Protein AF-A0A0D3DNP5-F1 (afdb_monomer_lite)

InterPro domains:
  IPR004963 Pectinacetylesterase/NOTUM [PF03283] (26-163)
  IPR004963 Pectinacetylesterase/NOTUM [PTHR21562] (21-165)

Secondary structure (DSSP, 8-state):
------EEEE-SSSSS--TTS-HHHHHHHHHHHHHHHHHHHHTS-TTSEEEEEEES-----PPPTTS--HHHHHHHHHHHHTTGGGTS-HHHHTTS-HHHHHSGGGTGGG--S-EEEE--SS-HHHIIIIIS-TTT-TT-TTHHHHHH----HHHHHHHHHHHHHHH-STT-PPPPS--HHHHHHHHHTTTT--

Sequence (194 aa):
ITSAGIDVWLCKTLFLCPLKALPNECSSGGLSAILRCDDFSSLFPPTTKVKCMSDAGFFLDAVYISGARSLRRMYFGVVNTQGLQNTLPRTCTSHLDATSCFFPQNIINQVKSPLFILNSAFDSWQIESSIAPPSADPSGSWHNCSSSFKCNASQMQFLEAERKDTWFPGNSQPGEDKGIAVAVGDWYFERAKK

pLDDT: mean 78.01, std 18.27, range [25.05, 95.5]

Structure (mmCIF, N/CA/C/O backbone):
data_AF-A0A0D3DNP5-F1
#
_entry.id   AF-A0A0D3DNP5-F1
#
loop_
_atom_site.group_PDB
_atom_site.id
_atom_site.type_symbol
_atom_site.label_atom_id
_atom_site.label_alt_id
_atom_site.label_comp_id
_atom_site.label_asym_id
_atom_site.label_entity_id
_atom_site.label_seq_id
_atom_site.pdbx_PDB_ins_code
_atom_site.Cartn_x
_atom_site.Cartn_y
_atom_site.Cartn_z
_atom_site.occupancy
_atom_site.B_iso_or_equiv
_atom_site.auth_seq_id
_atom_site.auth_comp_id
_atom_site.auth_asym_id
_atom_site.auth_atom_id
_atom_site.pdbx_PDB_model_num
ATOM 1 N N . ILE A 1 1 ? -9.825 0.095 41.042 1.00 35.19 1 ILE A N 1
ATOM 2 C CA . ILE A 1 1 ? -9.471 -0.170 39.628 1.00 35.19 1 ILE A CA 1
ATOM 3 C C . ILE A 1 1 ? -10.215 0.872 38.810 1.00 35.19 1 ILE A C 1
ATOM 5 O O . ILE A 1 1 ? -11.413 0.748 38.600 1.00 35.19 1 ILE A O 1
ATOM 9 N N . THR A 1 2 ? -9.556 1.997 38.556 1.00 25.05 2 THR A N 1
ATOM 10 C CA . THR A 1 2 ? -10.116 3.164 37.870 1.00 25.05 2 THR A CA 1
ATOM 11 C C . THR A 1 2 ? -10.129 2.942 36.359 1.00 25.05 2 THR A C 1
ATOM 13 O O . THR A 1 2 ? -9.272 2.253 35.817 1.00 25.05 2 THR A O 1
ATOM 16 N N . SER A 1 3 ? -11.130 3.538 35.716 1.00 27.58 3 SER A N 1
ATOM 17 C CA . SER A 1 3 ? -11.392 3.644 34.277 1.00 27.58 3 SER A CA 1
ATOM 18 C C . SER A 1 3 ? -10.185 4.139 33.450 1.00 27.58 3 SER A C 1
ATOM 20 O O . SER A 1 3 ? -10.156 5.282 32.997 1.00 27.58 3 SER A O 1
ATOM 22 N N . ALA A 1 4 ? -9.192 3.286 33.225 1.00 34.06 4 ALA A N 1
ATOM 23 C CA . ALA A 1 4 ? -8.228 3.446 32.145 1.00 34.06 4 ALA A CA 1
ATOM 24 C C . ALA A 1 4 ? -8.666 2.500 31.023 1.00 34.06 4 ALA A C 1
ATOM 26 O O . ALA A 1 4 ? -8.645 1.282 31.200 1.00 34.06 4 ALA A O 1
ATOM 27 N N . GLY A 1 5 ? -9.159 3.067 29.918 1.00 40.50 5 GLY A N 1
ATOM 28 C CA . GLY A 1 5 ? -9.534 2.304 28.732 1.00 40.50 5 GLY A CA 1
ATOM 29 C C . GLY A 1 5 ? -8.381 1.393 28.324 1.00 40.50 5 GLY A C 1
ATOM 30 O O . GLY A 1 5 ? -7.230 1.820 28.274 1.00 40.50 5 GLY A O 1
ATOM 31 N N . ILE A 1 6 ? -8.679 0.115 28.108 1.00 46.75 6 ILE A N 1
ATOM 32 C CA . ILE A 1 6 ? -7.701 -0.820 27.567 1.00 46.75 6 ILE A CA 1
ATOM 33 C C . ILE A 1 6 ? -7.501 -0.396 26.113 1.00 46.75 6 ILE A C 1
ATOM 35 O O . ILE A 1 6 ? -8.397 -0.586 25.294 1.00 46.75 6 ILE A O 1
ATOM 39 N N . ASP A 1 7 ? -6.368 0.227 25.807 1.00 52.69 7 ASP A N 1
ATOM 40 C CA . ASP A 1 7 ? -5.949 0.468 24.430 1.00 52.69 7 ASP A CA 1
ATOM 41 C C . ASP A 1 7 ? -5.347 -0.841 23.904 1.00 52.69 7 ASP A C 1
ATOM 43 O O . ASP A 1 7 ? -4.346 -1.332 24.434 1.00 52.69 7 ASP A O 1
ATOM 47 N N . VAL A 1 8 ? -5.974 -1.441 22.890 1.00 58.75 8 VAL A N 1
ATOM 48 C CA . VAL A 1 8 ? -5.457 -2.657 22.249 1.00 58.75 8 VAL A CA 1
ATOM 49 C C . VAL A 1 8 ? -4.854 -2.277 20.910 1.00 58.75 8 VAL A C 1
ATOM 51 O O . VAL A 1 8 ? -5.520 -1.734 20.027 1.00 58.75 8 VAL A O 1
ATOM 54 N N . TRP A 1 9 ? -3.571 -2.581 20.757 1.00 54.00 9 TRP A N 1
ATOM 55 C CA . TRP A 1 9 ? -2.836 -2.286 19.543 1.00 54.00 9 TRP A CA 1
ATOM 56 C C . TRP A 1 9 ? -2.685 -3.541 18.694 1.00 54.00 9 TRP A C 1
ATOM 58 O O . TRP A 1 9 ? -2.045 -4.508 19.114 1.00 54.00 9 TRP A O 1
ATOM 68 N N . LEU A 1 10 ? -3.250 -3.522 17.484 1.00 54.38 10 LEU A N 1
ATOM 69 C CA . LEU A 1 10 ? -2.895 -4.512 16.478 1.00 54.38 10 LEU A CA 1
ATOM 70 C C . LEU A 1 10 ? -1.670 -4.007 15.733 1.00 54.38 10 LEU A C 1
ATOM 72 O O . LEU A 1 10 ? -1.761 -3.221 14.789 1.00 54.38 10 LEU A O 1
ATOM 76 N N . CYS A 1 11 ? -0.520 -4.510 16.149 1.00 50.75 11 CYS A N 1
ATOM 77 C CA . CYS A 1 11 ? 0.655 -4.496 15.312 1.00 50.75 11 CYS A CA 1
ATOM 78 C C . CYS A 1 11 ? 1.165 -5.907 15.178 1.00 50.75 11 CYS A C 1
ATOM 80 O O . CYS A 1 11 ? 1.692 -6.490 16.123 1.00 50.75 11 CYS A O 1
ATOM 82 N N . LYS A 1 12 ? 1.011 -6.460 13.983 1.00 49.28 12 LYS A N 1
ATOM 83 C CA . LYS A 1 12 ? 1.634 -7.737 13.667 1.00 49.28 12 LYS A CA 1
ATOM 84 C C . LYS A 1 12 ? 3.065 -7.593 13.152 1.00 49.28 12 LYS A C 1
ATOM 86 O O . LYS A 1 12 ? 3.625 -8.585 12.713 1.00 49.28 12 LYS A O 1
ATOM 91 N N . THR A 1 13 ? 3.682 -6.412 13.253 1.00 47.00 13 THR A N 1
ATOM 92 C CA . THR A 1 13 ? 4.851 -6.143 12.405 1.00 47.00 13 THR A CA 1
ATOM 93 C C . THR A 1 13 ? 6.012 -5.391 13.051 1.00 47.00 13 THR A C 1
ATOM 95 O O . THR A 1 13 ? 7.146 -5.621 12.652 1.00 47.00 13 THR A O 1
ATOM 98 N N . LEU A 1 14 ? 5.810 -4.569 14.089 1.00 36.62 14 LEU A N 1
ATOM 99 C CA . LEU A 1 14 ? 6.924 -3.772 14.630 1.00 36.62 14 LEU A CA 1
ATOM 100 C C . LEU A 1 14 ? 7.880 -4.561 15.534 1.00 36.62 14 LEU A C 1
ATOM 102 O O . LEU A 1 14 ? 9.057 -4.227 15.604 1.00 36.62 14 LEU A O 1
ATOM 106 N N . PHE A 1 15 ? 7.394 -5.583 16.245 1.00 32.75 15 PHE A N 1
ATOM 107 C CA . PHE A 1 15 ? 8.199 -6.303 17.247 1.00 32.75 15 PHE A CA 1
ATOM 108 C C . PHE A 1 15 ? 8.741 -7.658 16.773 1.00 32.75 15 PHE A C 1
ATOM 110 O O . PHE A 1 15 ? 9.581 -8.243 17.451 1.00 32.75 15 PHE A O 1
ATOM 117 N N . LEU A 1 16 ? 8.290 -8.152 15.616 1.00 32.38 16 LEU A N 1
ATOM 118 C CA . LEU A 1 16 ? 8.650 -9.473 15.082 1.00 32.38 16 LEU A CA 1
ATOM 119 C C . LEU A 1 16 ? 9.342 -9.421 13.717 1.00 32.38 16 LEU A C 1
ATOM 121 O O . LEU A 1 16 ? 9.528 -10.468 13.112 1.00 32.38 16 LEU A O 1
ATOM 125 N N . CYS A 1 17 ? 9.768 -8.243 13.254 1.00 42.84 17 CYS A N 1
ATOM 126 C CA . CYS A 1 17 ? 10.617 -8.114 12.072 1.00 42.84 17 CYS A CA 1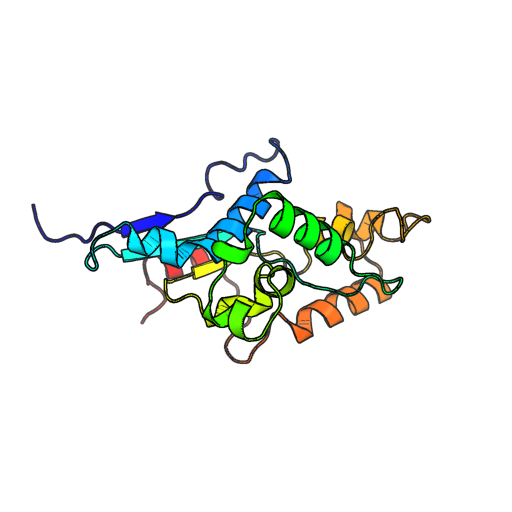
ATOM 127 C C . CYS A 1 17 ? 12.095 -7.950 12.496 1.00 42.84 17 CYS A C 1
ATOM 129 O O . CYS A 1 17 ? 12.643 -6.850 12.386 1.00 42.84 17 CYS A O 1
ATOM 131 N N . PRO A 1 18 ? 12.792 -8.976 13.040 1.00 30.70 18 PRO A N 1
ATOM 132 C CA . PRO A 1 18 ? 14.241 -8.915 13.042 1.00 30.70 18 PRO A CA 1
ATOM 133 C C . PRO A 1 18 ? 14.681 -8.922 11.574 1.00 30.70 18 PRO A C 1
ATOM 135 O O . PRO A 1 18 ? 14.122 -9.653 10.760 1.00 30.70 18 PRO A O 1
ATOM 138 N N . LEU A 1 19 ? 15.706 -8.131 11.255 1.00 36.88 19 LEU A N 1
ATOM 139 C CA . LEU A 1 19 ? 16.360 -7.933 9.947 1.00 36.88 19 LEU A CA 1
ATOM 140 C C . LEU A 1 19 ? 16.834 -9.219 9.207 1.00 36.88 19 LEU A C 1
ATOM 142 O O . LEU A 1 19 ? 17.681 -9.141 8.320 1.00 36.88 19 LEU A O 1
ATOM 146 N N . LYS A 1 20 ? 16.359 -10.416 9.575 1.00 32.25 20 LYS A N 1
ATOM 147 C CA . LYS A 1 20 ? 16.834 -11.710 9.073 1.00 32.25 20 LYS A CA 1
ATOM 148 C C . LYS A 1 20 ? 15.800 -12.841 8.966 1.00 32.25 20 LYS A C 1
ATOM 150 O O . LYS A 1 20 ? 16.205 -13.945 8.613 1.00 32.25 20 LYS A O 1
ATOM 155 N N . ALA A 1 21 ? 14.513 -12.618 9.231 1.00 32.19 21 ALA A N 1
ATOM 156 C CA . ALA A 1 21 ? 13.483 -13.645 9.044 1.00 32.19 21 ALA A CA 1
ATOM 157 C C . ALA A 1 21 ? 12.496 -13.205 7.952 1.00 32.19 21 ALA A C 1
ATOM 159 O O . ALA A 1 21 ? 11.853 -12.177 8.101 1.00 32.19 21 ALA A O 1
ATOM 160 N N . LEU A 1 22 ? 12.451 -13.967 6.851 1.00 34.34 22 LEU A N 1
ATOM 161 C CA . LEU A 1 22 ? 11.413 -13.971 5.807 1.00 34.34 22 LEU A CA 1
ATOM 162 C C . LEU A 1 22 ? 10.860 -12.579 5.390 1.00 34.34 22 LEU A C 1
ATOM 164 O O . LEU A 1 22 ? 9.899 -12.089 5.982 1.00 34.34 22 LEU A O 1
ATOM 168 N N . PRO A 1 23 ? 11.391 -11.960 4.312 1.00 37.91 23 PRO A N 1
ATOM 169 C CA . PRO A 1 23 ? 10.972 -10.632 3.824 1.00 37.91 23 PRO A CA 1
ATOM 170 C C . PRO A 1 23 ? 9.458 -10.469 3.587 1.00 37.91 23 PRO A C 1
ATOM 172 O O . PRO A 1 23 ? 8.932 -9.360 3.580 1.00 37.91 23 PRO A O 1
ATOM 175 N N . ASN A 1 24 ? 8.751 -11.579 3.382 1.00 43.75 24 ASN A N 1
ATOM 176 C CA . ASN A 1 24 ? 7.328 -11.655 3.079 1.00 43.75 24 ASN A CA 1
ATOM 177 C C . ASN A 1 24 ? 6.404 -11.586 4.310 1.00 43.75 24 ASN A C 1
ATOM 179 O O . ASN A 1 24 ? 5.221 -11.279 4.146 1.00 43.75 24 ASN A O 1
ATOM 183 N N . GLU A 1 25 ? 6.886 -11.860 5.526 1.00 46.88 25 GLU A N 1
ATOM 184 C CA . GLU A 1 25 ? 6.018 -11.908 6.717 1.00 46.88 25 GLU A CA 1
ATOM 185 C C . GLU A 1 25 ? 5.644 -10.514 7.237 1.00 46.88 25 GLU A C 1
ATOM 187 O O . GLU A 1 25 ? 4.506 -10.299 7.657 1.00 46.88 25 GLU A O 1
ATOM 192 N N . CYS A 1 26 ? 6.541 -9.532 7.132 1.00 60.41 26 CYS A N 1
ATOM 193 C CA . CYS A 1 26 ? 6.262 -8.193 7.652 1.00 60.41 26 CYS A CA 1
ATOM 194 C C . CYS A 1 26 ? 5.241 -7.447 6.778 1.00 60.41 26 CYS A C 1
ATOM 196 O O . CYS A 1 26 ? 4.240 -6.909 7.254 1.00 60.41 26 CYS A O 1
ATOM 198 N N . SER A 1 27 ? 5.431 -7.527 5.467 1.00 68.50 27 SER A N 1
ATOM 199 C CA . SER A 1 27 ? 4.580 -6.845 4.504 1.00 68.50 27 SER A CA 1
ATOM 200 C C . SER A 1 27 ? 3.163 -7.439 4.399 1.00 68.50 27 SER A C 1
ATOM 202 O O . SER A 1 27 ? 2.165 -6.712 4.432 1.00 68.50 27 SER A O 1
ATOM 204 N N . SER A 1 28 ? 3.041 -8.773 4.381 1.00 75.75 28 SER A N 1
ATOM 205 C CA . SER A 1 28 ? 1.730 -9.442 4.419 1.00 75.75 28 SER A CA 1
ATOM 206 C C . SER A 1 28 ? 0.982 -9.188 5.736 1.00 75.75 28 SER A C 1
ATOM 208 O O . SER A 1 28 ? -0.244 -9.038 5.735 1.00 75.75 28 SER A O 1
ATOM 210 N N . GLY A 1 29 ? 1.712 -9.053 6.851 1.00 78.81 29 GLY A N 1
ATOM 211 C CA . GLY A 1 29 ? 1.179 -8.610 8.139 1.00 78.81 29 GLY A CA 1
ATOM 212 C C . GLY A 1 29 ? 0.637 -7.178 8.101 1.00 78.81 29 GLY A C 1
ATOM 213 O O . GLY A 1 29 ? -0.456 -6.931 8.614 1.00 78.81 29 GLY A O 1
ATOM 214 N N . GLY A 1 30 ? 1.348 -6.256 7.443 1.00 85.19 30 GLY A N 1
ATOM 215 C CA . GLY A 1 30 ? 0.890 -4.885 7.208 1.00 85.19 30 GLY A CA 1
ATOM 216 C C . GLY A 1 30 ? -0.397 -4.834 6.380 1.00 85.19 30 GLY A C 1
ATOM 217 O O . GLY A 1 30 ? -1.386 -4.244 6.813 1.00 85.19 30 GLY A O 1
ATOM 218 N N . LEU A 1 31 ? -0.437 -5.543 5.245 1.00 89.25 31 LEU A N 1
ATOM 219 C CA . LEU A 1 31 ? -1.632 -5.628 4.398 1.00 89.25 31 LEU A CA 1
ATOM 220 C C . LEU A 1 31 ? -2.830 -6.210 5.168 1.00 89.25 31 LEU A C 1
ATOM 222 O O . LEU A 1 31 ? -3.944 -5.688 5.095 1.00 89.25 31 LEU A O 1
ATOM 226 N N . SER A 1 32 ? -2.603 -7.252 5.973 1.00 88.38 32 SER A N 1
ATOM 227 C CA . SER A 1 32 ? -3.641 -7.815 6.840 1.00 88.38 32 SER A CA 1
ATOM 228 C C . SER A 1 32 ? -4.125 -6.824 7.900 1.00 88.38 32 SER A C 1
ATOM 230 O O . SER A 1 32 ? -5.307 -6.865 8.244 1.00 88.38 32 SER A O 1
ATOM 232 N N . ALA A 1 33 ? -3.253 -5.966 8.438 1.00 89.31 33 ALA A N 1
ATOM 233 C CA . ALA A 1 33 ? -3.644 -4.946 9.407 1.00 89.31 33 ALA A CA 1
ATOM 234 C C . ALA A 1 33 ? -4.593 -3.919 8.777 1.00 89.31 33 ALA A C 1
ATOM 236 O O . ALA A 1 33 ? -5.546 -3.517 9.432 1.00 89.31 33 ALA A O 1
ATOM 237 N N . ILE A 1 34 ? -4.395 -3.562 7.503 1.00 90.25 34 ILE A N 1
ATOM 238 C CA . ILE A 1 34 ? -5.333 -2.711 6.754 1.00 90.25 34 ILE A CA 1
ATOM 239 C C . ILE A 1 34 ? -6.665 -3.442 6.553 1.00 90.25 34 ILE A C 1
ATOM 241 O O . ILE A 1 34 ? -7.721 -2.928 6.912 1.00 90.25 34 ILE A O 1
ATOM 245 N N . LEU A 1 35 ? -6.619 -4.664 6.013 1.00 90.25 35 LEU A N 1
ATOM 246 C CA . LEU A 1 35 ? -7.814 -5.411 5.609 1.00 90.25 35 LEU A CA 1
ATOM 247 C C . LEU A 1 35 ? -8.706 -5.831 6.783 1.00 90.25 35 LEU A C 1
ATOM 249 O O . LEU A 1 35 ? -9.911 -5.986 6.602 1.00 90.25 35 LEU A O 1
ATOM 253 N N . ARG A 1 36 ? -8.125 -6.077 7.963 1.00 90.31 36 ARG A N 1
ATOM 254 C CA . ARG A 1 36 ? -8.816 -6.693 9.109 1.00 90.31 36 ARG A CA 1
ATOM 255 C C . ARG A 1 36 ? -8.885 -5.790 10.340 1.00 90.31 36 ARG A C 1
ATOM 257 O O . ARG A 1 36 ? -9.235 -6.283 11.409 1.00 90.31 36 ARG A O 1
ATOM 264 N N . CYS A 1 37 ? -8.554 -4.500 10.222 1.00 89.88 37 CYS A N 1
ATOM 265 C CA . CYS A 1 37 ? -8.545 -3.604 11.382 1.00 89.88 37 CYS A CA 1
ATOM 266 C C . CYS A 1 37 ? -9.922 -3.512 12.054 1.00 89.88 37 CYS A C 1
ATOM 268 O O . CYS A 1 37 ? -10.035 -3.695 13.266 1.00 89.88 37 CYS A O 1
ATOM 270 N N . ASP A 1 38 ? -10.971 -3.285 11.261 1.00 90.31 38 ASP A N 1
ATOM 271 C CA . ASP A 1 38 ? -12.338 -3.145 11.770 1.00 90.31 38 ASP A CA 1
ATOM 272 C C . ASP A 1 38 ? -12.860 -4.469 12.351 1.00 90.31 38 ASP A C 1
ATOM 274 O O . ASP A 1 38 ? -13.474 -4.478 13.418 1.00 90.31 38 ASP A O 1
ATOM 278 N N . ASP A 1 39 ? -12.542 -5.599 11.711 1.00 89.19 39 ASP A N 1
ATOM 279 C CA . ASP A 1 39 ? -12.865 -6.932 12.230 1.00 89.19 39 ASP A CA 1
ATOM 280 C C . ASP A 1 39 ? -12.197 -7.174 13.583 1.00 89.19 39 ASP A C 1
ATOM 282 O O . ASP A 1 39 ? -12.850 -7.608 14.529 1.00 89.19 39 ASP A O 1
ATOM 286 N N . PHE A 1 40 ? -10.906 -6.858 13.702 1.00 87.44 40 PHE A N 1
ATOM 287 C CA . PHE A 1 40 ? -10.182 -6.971 14.963 1.00 87.44 40 PHE A CA 1
ATOM 288 C C . PHE A 1 40 ? -10.775 -6.045 16.027 1.00 87.44 40 PHE A C 1
ATOM 290 O O . PHE A 1 40 ? -10.962 -6.462 17.166 1.00 87.44 40 PHE A O 1
ATOM 297 N N . SER A 1 41 ? -11.145 -4.820 15.648 1.00 88.56 41 SER A N 1
ATOM 298 C CA . SER A 1 41 ? -11.824 -3.877 16.534 1.00 88.56 41 SER A CA 1
ATOM 299 C C . SER A 1 41 ? -13.165 -4.403 17.041 1.00 88.56 41 SER A C 1
ATOM 301 O O . SER A 1 41 ? -13.517 -4.148 18.189 1.00 88.56 41 SER A O 1
ATOM 303 N N . SER A 1 42 ? -13.896 -5.156 16.216 1.00 90.62 42 SER A N 1
ATOM 304 C CA . SER A 1 42 ? -15.203 -5.722 16.572 1.00 90.62 42 SER A CA 1
ATOM 305 C C . SER A 1 42 ? -15.140 -6.845 17.614 1.00 90.62 42 SER A C 1
ATOM 307 O O . SER A 1 42 ? -16.161 -7.182 18.209 1.00 90.62 42 SER A O 1
ATOM 309 N N . LEU A 1 43 ? -13.950 -7.403 17.870 1.00 89.44 43 LEU A N 1
ATOM 310 C CA . LEU A 1 43 ? -13.741 -8.428 18.898 1.00 89.44 43 LEU A CA 1
ATOM 311 C C . LEU A 1 43 ? -13.787 -7.863 20.323 1.00 89.44 43 LEU A C 1
ATOM 313 O O . LEU A 1 43 ? -13.841 -8.632 21.283 1.00 89.44 43 LEU A O 1
ATOM 317 N N . PHE A 1 44 ? -13.744 -6.539 20.471 1.00 89.19 44 PHE A N 1
ATOM 318 C CA . PHE A 1 44 ? -13.679 -5.871 21.762 1.00 89.19 44 PHE A CA 1
ATOM 319 C C . PHE A 1 44 ? -14.943 -5.046 22.042 1.00 89.19 44 PHE A C 1
ATOM 321 O O . PHE A 1 44 ? -15.641 -4.630 21.115 1.00 89.19 44 PHE A O 1
ATOM 328 N N . PRO A 1 45 ? -15.252 -4.772 23.324 1.00 92.25 45 PRO A N 1
ATOM 329 C CA . PRO A 1 45 ? -16.332 -3.862 23.681 1.00 92.25 45 PRO A CA 1
ATOM 330 C C . PRO A 1 45 ? -16.117 -2.458 23.085 1.00 92.25 45 PRO A C 1
ATOM 332 O O . PRO A 1 45 ? -14.971 -2.027 22.965 1.00 92.25 45 PRO A O 1
ATOM 335 N N . PRO A 1 46 ? -17.181 -1.673 22.830 1.00 86.50 46 PRO A N 1
ATOM 336 C CA . PRO A 1 46 ? -17.062 -0.305 22.301 1.00 86.50 46 PRO A CA 1
ATOM 337 C C . PRO A 1 46 ? -16.232 0.660 23.166 1.00 86.50 46 PRO A C 1
ATOM 339 O O . PRO A 1 46 ? -15.827 1.721 22.703 1.00 86.50 46 PRO A O 1
ATOM 342 N N . THR A 1 47 ? -15.998 0.317 24.436 1.00 88.94 47 THR A N 1
ATOM 343 C CA . THR A 1 47 ? -15.148 1.073 25.369 1.00 88.94 47 THR A CA 1
ATOM 344 C C . THR A 1 47 ? -13.652 0.847 25.149 1.00 88.94 47 THR A C 1
ATOM 346 O O . THR A 1 47 ? -12.837 1.600 25.677 1.00 88.94 47 THR A O 1
ATOM 349 N N . THR A 1 48 ? -13.281 -0.211 24.428 1.00 86.62 48 THR A N 1
ATOM 350 C CA . THR A 1 48 ? -11.899 -0.544 24.088 1.00 86.62 48 THR A CA 1
ATOM 351 C C . THR A 1 48 ? -11.506 0.216 22.836 1.00 86.62 48 THR A C 1
ATOM 353 O O . THR A 1 48 ? -12.125 0.078 21.781 1.00 86.62 48 THR A O 1
ATOM 356 N N . LYS A 1 49 ? -10.449 1.016 22.938 1.00 86.44 49 LYS A N 1
ATOM 357 C CA . LYS A 1 49 ? -9.923 1.746 21.794 1.00 86.44 49 LYS A CA 1
ATOM 358 C C . LYS A 1 49 ? -8.932 0.857 21.066 1.00 86.44 49 LYS A C 1
ATOM 360 O O . LYS A 1 49 ? -7.865 0.531 21.582 1.00 86.44 49 LYS A O 1
ATOM 365 N N . VAL A 1 50 ? -9.300 0.466 19.857 1.00 87.50 50 VAL A N 1
ATOM 366 C CA . VAL A 1 50 ? -8.431 -0.313 18.983 1.00 87.50 50 VAL A CA 1
ATOM 367 C C . VAL A 1 50 ? -7.769 0.613 17.979 1.00 87.50 50 VAL A C 1
ATOM 369 O O . VAL A 1 50 ? -8.423 1.458 17.369 1.00 87.50 50 VAL A O 1
ATOM 372 N N . LYS A 1 51 ? -6.458 0.453 17.816 1.00 89.12 51 LYS A N 1
ATOM 373 C CA . LYS A 1 51 ? -5.672 1.142 16.792 1.00 89.12 51 LYS A CA 1
ATOM 374 C C . LYS A 1 51 ? -4.860 0.116 16.013 1.00 89.12 51 LYS A C 1
ATOM 376 O O . LYS A 1 51 ? -4.292 -0.799 16.613 1.00 89.12 51 LYS A O 1
ATOM 381 N N . CYS A 1 52 ? -4.764 0.292 14.702 1.00 90.00 52 CYS A N 1
ATOM 382 C CA . CYS A 1 52 ? -3.990 -0.587 13.831 1.00 90.00 52 CYS A CA 1
ATOM 383 C C . CYS A 1 52 ? -2.831 0.169 13.197 1.00 90.00 52 CYS A C 1
ATOM 385 O O . CYS A 1 52 ? -2.944 1.351 12.875 1.00 90.00 52 CYS A O 1
ATOM 387 N N . MET A 1 53 ? -1.718 -0.523 12.989 1.00 89.19 53 MET A N 1
ATOM 388 C CA . MET A 1 53 ? -0.602 0.000 12.214 1.00 89.19 53 MET A CA 1
ATOM 389 C C . MET A 1 53 ? -0.246 -0.982 11.107 1.00 89.19 53 MET A C 1
ATOM 391 O O . MET A 1 53 ? -0.039 -2.167 11.365 1.00 89.19 53 MET A O 1
ATOM 395 N N . SER A 1 54 ? -0.160 -0.467 9.887 1.00 89.19 54 SER A N 1
ATOM 396 C CA . SER A 1 54 ? 0.391 -1.174 8.740 1.00 89.19 54 SER A CA 1
ATOM 397 C C . SER A 1 54 ? 1.809 -0.687 8.500 1.00 89.19 54 SER A C 1
ATOM 399 O O . SER A 1 54 ? 2.011 0.509 8.307 1.00 89.19 54 SER A O 1
ATOM 401 N N . ASP A 1 55 ? 2.761 -1.612 8.475 1.00 86.12 55 ASP A N 1
ATOM 402 C CA . ASP A 1 55 ? 4.147 -1.362 8.086 1.00 86.12 55 ASP A CA 1
ATOM 403 C C . ASP A 1 55 ? 4.455 -2.136 6.801 1.00 86.12 55 ASP A C 1
ATOM 405 O O . ASP A 1 55 ? 4.190 -3.339 6.739 1.00 86.12 55 ASP A O 1
ATOM 409 N N . ALA A 1 56 ? 4.933 -1.438 5.768 1.00 87.31 56 ALA A N 1
ATOM 410 C CA . ALA A 1 56 ? 5.260 -1.986 4.446 1.00 87.31 56 ALA A CA 1
ATOM 411 C C . ALA A 1 56 ? 4.124 -2.809 3.793 1.00 87.31 56 ALA A C 1
ATOM 413 O O . ALA A 1 56 ? 4.372 -3.728 3.016 1.00 87.31 56 ALA A O 1
ATOM 414 N N . GLY A 1 57 ? 2.867 -2.531 4.154 1.00 88.62 57 GLY A N 1
ATOM 415 C CA . GLY A 1 57 ? 1.687 -3.299 3.737 1.00 88.62 57 GLY A CA 1
ATOM 416 C C . GLY A 1 57 ? 0.817 -2.621 2.679 1.00 88.62 57 GLY A C 1
ATOM 417 O O . GLY A 1 57 ? -0.226 -3.160 2.305 1.00 88.62 57 GLY A O 1
ATOM 418 N N . PHE A 1 58 ? 1.198 -1.424 2.227 1.00 89.06 58 PHE A N 1
ATOM 419 C CA . PHE A 1 58 ? 0.406 -0.638 1.286 1.00 89.06 58 PHE A CA 1
ATOM 420 C C . PHE A 1 58 ? 0.938 -0.813 -0.138 1.00 89.06 58 PHE A C 1
ATOM 422 O O . PHE A 1 58 ? 1.789 -0.060 -0.608 1.00 89.06 58 PHE A O 1
ATOM 429 N N . PHE A 1 59 ? 0.421 -1.826 -0.827 1.00 88.81 59 PHE A N 1
ATOM 430 C CA . PHE A 1 59 ? 0.793 -2.123 -2.207 1.00 88.81 59 PHE A CA 1
ATOM 431 C C . PHE A 1 59 ? -0.183 -1.548 -3.219 1.00 88.81 59 PHE A C 1
ATOM 433 O O . PHE A 1 59 ? -1.388 -1.529 -2.980 1.00 88.81 59 PHE A O 1
ATOM 440 N N . LEU A 1 60 ? 0.343 -1.147 -4.375 1.00 87.69 60 LEU A N 1
ATOM 441 C CA . LEU A 1 60 ? -0.427 -0.520 -5.443 1.00 87.69 60 LEU A CA 1
ATOM 442 C C . LEU A 1 60 ? -0.752 -1.523 -6.554 1.00 87.69 60 LEU A C 1
ATOM 444 O O . LEU A 1 60 ? 0.094 -2.337 -6.933 1.00 87.69 60 LEU A O 1
ATOM 448 N N . ASP A 1 61 ? -1.953 -1.417 -7.132 1.00 88.00 61 ASP A N 1
ATOM 449 C CA . ASP A 1 61 ? -2.318 -2.096 -8.390 1.00 88.00 61 ASP A CA 1
ATOM 450 C C . ASP A 1 61 ? -1.735 -1.311 -9.576 1.00 88.00 61 ASP A C 1
ATOM 452 O O . ASP A 1 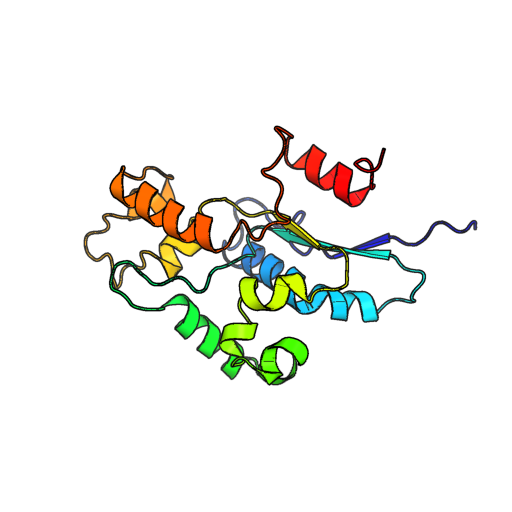61 ? -2.458 -0.694 -10.359 1.00 88.00 61 ASP A O 1
ATOM 456 N N . ALA A 1 62 ? -0.405 -1.282 -9.634 1.00 80.81 62 ALA A N 1
ATOM 457 C CA . ALA A 1 62 ? 0.380 -0.554 -10.621 1.00 80.81 62 ALA A CA 1
ATOM 458 C C . ALA A 1 62 ? 0.501 -1.328 -11.941 1.00 80.81 62 ALA A C 1
ATOM 460 O O . ALA A 1 62 ? 0.507 -2.566 -11.972 1.00 80.81 62 ALA A O 1
ATOM 461 N N . VAL A 1 63 ? 0.648 -0.590 -13.042 1.00 77.31 63 VAL A N 1
ATOM 462 C CA . VAL A 1 63 ? 0.966 -1.166 -14.354 1.00 77.31 63 VAL A CA 1
ATOM 463 C C . VAL A 1 63 ? 2.489 -1.250 -14.503 1.00 77.31 63 VAL A C 1
ATOM 465 O O . VAL A 1 63 ? 3.214 -0.301 -14.239 1.00 77.31 63 VAL A O 1
ATOM 468 N N . TYR A 1 64 ? 2.979 -2.419 -14.904 1.00 73.25 64 TYR A N 1
ATOM 469 C CA . TYR A 1 64 ? 4.400 -2.732 -15.077 1.00 73.25 64 TYR A CA 1
ATOM 470 C C . TYR A 1 64 ? 5.027 -1.961 -16.272 1.00 73.25 64 TYR A C 1
ATOM 472 O O . TYR A 1 64 ? 4.302 -1.535 -17.171 1.00 73.25 64 TYR A O 1
ATOM 480 N N . ILE A 1 65 ? 6.365 -1.855 -16.371 1.00 74.19 65 ILE A N 1
ATOM 481 C CA . ILE A 1 65 ? 7.057 -1.174 -17.503 1.00 74.19 65 ILE A CA 1
ATOM 482 C C . ILE A 1 65 ? 6.773 -1.791 -18.899 1.00 74.19 65 ILE A C 1
ATOM 484 O O . ILE A 1 65 ? 6.821 -1.110 -19.914 1.00 74.19 65 ILE A O 1
ATOM 488 N N . SER A 1 66 ? 6.441 -3.079 -18.958 1.00 72.56 66 SER A N 1
ATOM 489 C CA . SER A 1 66 ? 5.934 -3.848 -20.115 1.00 72.56 66 SER A CA 1
ATOM 490 C C . SER A 1 66 ? 4.403 -3.866 -20.263 1.00 72.56 66 SER A C 1
ATOM 492 O O . SER A 1 66 ? 3.889 -4.537 -21.156 1.00 72.56 66 SER A O 1
ATOM 494 N N . GLY A 1 67 ? 3.652 -3.170 -19.403 1.00 73.50 67 GLY A N 1
ATOM 495 C CA . GLY A 1 67 ? 2.188 -3.053 -19.488 1.00 73.50 67 GLY A CA 1
ATOM 496 C C . GLY A 1 67 ? 1.376 -4.166 -18.804 1.00 73.50 67 GLY A C 1
ATOM 497 O O . GLY A 1 67 ? 0.146 -4.145 -18.850 1.00 73.50 67 GLY A O 1
ATOM 498 N N . ALA A 1 68 ? 2.020 -5.145 -18.160 1.00 77.25 68 ALA A N 1
ATOM 499 C CA . ALA A 1 68 ? 1.343 -6.211 -17.411 1.00 77.25 68 ALA A CA 1
ATOM 500 C C . ALA A 1 68 ? 0.948 -5.790 -15.973 1.00 77.25 68 ALA A C 1
ATOM 502 O O . ALA A 1 68 ? 1.436 -4.798 -15.446 1.00 77.25 68 ALA A O 1
ATOM 503 N N . ARG A 1 69 ? 0.084 -6.572 -15.303 1.00 80.69 69 ARG A N 1
ATOM 504 C CA . ARG A 1 69 ? -0.276 -6.395 -13.875 1.00 80.69 69 ARG A CA 1
ATOM 505 C C . ARG A 1 69 ? 0.050 -7.647 -13.056 1.00 80.69 69 ARG A C 1
ATOM 507 O O . ARG A 1 69 ? -0.843 -8.410 -12.679 1.00 80.69 69 ARG A O 1
ATOM 514 N N . SER A 1 70 ? 1.338 -7.908 -12.841 1.00 80.44 70 SER A N 1
ATOM 515 C CA . SER A 1 70 ? 1.822 -9.142 -12.197 1.00 80.44 70 SER A CA 1
ATOM 516 C C . SER A 1 70 ? 1.312 -9.302 -10.765 1.00 80.44 70 SER A C 1
ATOM 518 O O . SER A 1 70 ? 0.811 -10.373 -10.416 1.00 80.44 70 SER A O 1
ATOM 520 N N . LEU A 1 71 ? 1.338 -8.231 -9.966 1.00 86.25 71 LEU A N 1
ATOM 521 C CA . LEU A 1 71 ? 0.853 -8.274 -8.588 1.00 86.25 71 LEU A CA 1
ATOM 522 C C . LEU A 1 71 ? -0.655 -8.532 -8.518 1.00 86.25 71 LEU A C 1
ATOM 524 O O . LEU A 1 71 ? -1.100 -9.359 -7.731 1.00 86.25 71 LEU A O 1
ATOM 528 N N . ARG A 1 72 ? -1.442 -7.929 -9.415 1.00 90.50 72 ARG A N 1
ATOM 529 C CA . ARG A 1 72 ? -2.880 -8.212 -9.521 1.00 90.50 72 ARG A CA 1
ATOM 530 C C . ARG A 1 72 ? -3.159 -9.677 -9.833 1.00 90.50 72 ARG A C 1
ATOM 532 O O . ARG A 1 72 ? -4.065 -10.256 -9.247 1.00 90.50 72 ARG A O 1
ATOM 539 N N . ARG A 1 73 ? -2.387 -10.299 -10.729 1.00 88.75 73 ARG A N 1
ATOM 540 C CA . ARG A 1 73 ? -2.522 -11.738 -11.026 1.00 88.75 73 ARG A CA 1
ATOM 541 C C . ARG A 1 73 ? -2.168 -12.601 -9.816 1.00 88.75 73 ARG A C 1
ATOM 543 O O . ARG A 1 73 ? -2.886 -13.555 -9.529 1.00 88.75 73 ARG A O 1
ATOM 550 N N . MET A 1 74 ? -1.102 -12.255 -9.093 1.00 88.62 74 MET A N 1
ATOM 551 C CA . MET A 1 74 ? -0.742 -12.927 -7.842 1.00 88.62 74 MET A CA 1
ATOM 552 C C . MET A 1 74 ? -1.876 -12.804 -6.813 1.00 88.62 74 MET A C 1
ATOM 554 O O . MET A 1 74 ? -2.328 -13.811 -6.272 1.00 88.62 74 MET A O 1
ATOM 558 N N . TYR A 1 75 ? -2.385 -11.592 -6.591 1.00 92.44 75 TYR A N 1
ATOM 559 C CA . TYR A 1 75 ? -3.466 -11.320 -5.645 1.00 92.44 75 TYR A CA 1
ATOM 560 C C . TYR A 1 75 ? -4.775 -11.986 -6.038 1.00 92.44 75 TYR A C 1
ATOM 562 O O . TYR A 1 75 ? -5.459 -12.507 -5.166 1.00 92.44 75 TYR A O 1
ATOM 570 N N . PHE A 1 76 ? -5.091 -12.069 -7.330 1.00 94.38 76 PHE A N 1
ATOM 571 C CA . PHE A 1 76 ? -6.216 -12.865 -7.812 1.00 94.38 76 PHE A CA 1
ATOM 572 C C . PHE A 1 76 ? -6.089 -14.328 -7.364 1.00 94.38 76 PHE A C 1
ATOM 574 O O . PHE A 1 76 ? -7.039 -14.902 -6.832 1.00 94.38 76 PHE A O 1
ATOM 581 N N . GLY A 1 77 ? -4.893 -14.910 -7.506 1.00 92.56 77 GLY A N 1
ATOM 582 C CA . GLY A 1 77 ? -4.589 -16.253 -7.014 1.00 92.56 77 GLY A CA 1
ATOM 583 C C . GLY A 1 77 ? -4.782 -16.386 -5.502 1.00 92.56 77 GLY A C 1
ATOM 584 O O . GLY A 1 77 ? -5.427 -17.335 -5.056 1.00 92.56 77 GLY A O 1
ATOM 585 N N . VAL A 1 78 ? -4.288 -15.425 -4.716 1.00 90.94 78 VAL A N 1
ATOM 586 C CA . VAL A 1 78 ? -4.447 -15.400 -3.249 1.00 90.94 78 VAL A CA 1
ATOM 587 C C . VAL A 1 78 ? -5.919 -15.306 -2.857 1.00 90.94 78 VAL A C 1
ATOM 589 O O . VAL A 1 78 ? -6.395 -16.139 -2.089 1.00 90.94 78 VAL A O 1
ATOM 592 N N . VAL A 1 79 ? -6.651 -14.338 -3.411 1.00 93.56 79 VAL A N 1
ATOM 593 C CA . VAL A 1 79 ? -8.070 -14.106 -3.119 1.00 93.56 79 VAL A CA 1
ATOM 594 C C . VAL A 1 79 ? -8.891 -15.353 -3.414 1.00 93.56 79 VAL A C 1
ATOM 596 O O . VAL A 1 79 ? -9.653 -15.787 -2.553 1.00 93.56 79 VAL A O 1
ATOM 599 N N . ASN A 1 80 ? -8.692 -15.962 -4.584 1.00 93.81 80 ASN A N 1
ATOM 600 C CA . ASN A 1 80 ? -9.446 -17.141 -4.990 1.00 93.81 80 ASN A CA 1
ATOM 601 C C . ASN A 1 80 ? -9.088 -18.380 -4.154 1.00 93.81 80 ASN A C 1
ATOM 603 O O . ASN A 1 80 ? -9.976 -19.108 -3.720 1.00 93.81 80 ASN A O 1
ATOM 607 N N . THR A 1 81 ? -7.797 -18.607 -3.893 1.00 93.06 81 THR A N 1
ATOM 608 C CA . THR A 1 81 ? -7.329 -19.793 -3.152 1.00 93.06 81 THR A CA 1
ATOM 609 C C . THR A 1 81 ? -7.727 -19.739 -1.679 1.00 93.06 81 THR A C 1
ATOM 611 O O . THR A 1 81 ? -8.072 -20.761 -1.096 1.00 93.06 81 THR A O 1
ATOM 614 N N . GLN A 1 82 ? -7.697 -18.551 -1.074 1.00 88.38 82 GLN A N 1
ATOM 615 C CA . GLN A 1 82 ? -7.997 -18.347 0.346 1.00 88.38 82 GLN A CA 1
ATOM 616 C C . GLN A 1 82 ? -9.472 -17.991 0.604 1.00 88.38 82 GLN A C 1
ATOM 618 O O . GLN A 1 82 ? -9.855 -17.738 1.744 1.00 88.38 82 GLN A O 1
ATOM 623 N N . GLY A 1 83 ? -10.313 -17.942 -0.436 1.00 90.19 83 GLY A N 1
ATOM 624 C CA . GLY A 1 83 ? -11.741 -17.641 -0.300 1.00 90.19 83 GLY A CA 1
ATOM 625 C C . GLY A 1 83 ? -12.033 -16.225 0.218 1.00 90.19 83 GLY A C 1
ATOM 626 O O . GLY A 1 83 ? -13.059 -16.000 0.867 1.00 90.19 83 GLY A O 1
ATOM 627 N N . LEU A 1 84 ? -11.138 -15.261 -0.030 1.00 89.69 84 LEU A N 1
ATOM 628 C CA . LEU A 1 84 ? -11.213 -13.922 0.569 1.00 89.69 84 LEU A CA 1
ATOM 629 C C . LEU A 1 84 ? -12.359 -13.071 0.024 1.00 89.69 84 LEU A C 1
ATOM 631 O O . LEU A 1 84 ? -12.733 -12.093 0.667 1.00 89.69 84 LEU A O 1
ATOM 635 N N . GLN A 1 85 ? -12.976 -13.458 -1.093 1.00 88.12 85 GLN A N 1
ATOM 636 C CA . GLN A 1 85 ? -14.155 -12.787 -1.644 1.00 88.12 85 GLN A CA 1
ATOM 637 C C . GLN A 1 85 ? -15.298 -12.635 -0.627 1.00 88.12 85 GLN A C 1
ATOM 639 O O . GLN A 1 85 ? -16.053 -11.671 -0.699 1.00 88.12 85 GLN A O 1
ATOM 644 N N . ASN A 1 86 ? -15.392 -13.549 0.345 1.00 87.06 86 ASN A N 1
ATOM 645 C CA . ASN A 1 86 ? -16.427 -13.533 1.381 1.00 87.06 86 ASN A CA 1
ATOM 646 C C . ASN A 1 86 ? -16.045 -12.709 2.620 1.00 87.06 86 ASN A C 1
ATOM 648 O O . ASN A 1 86 ? -16.900 -12.424 3.455 1.00 87.06 86 ASN A O 1
ATOM 652 N N . THR A 1 87 ? -14.768 -12.355 2.742 1.00 86.12 87 THR A N 1
ATOM 653 C CA . THR A 1 87 ? -14.188 -11.697 3.919 1.00 86.12 87 THR A CA 1
ATOM 654 C C . THR A 1 87 ? -13.875 -10.227 3.651 1.00 86.12 87 THR A C 1
ATOM 656 O O . THR A 1 87 ? -13.797 -9.429 4.578 1.00 86.12 87 THR A O 1
ATOM 659 N N . LEU A 1 88 ? -13.688 -9.855 2.383 1.00 91.00 88 LEU A N 1
ATOM 660 C CA . LEU A 1 88 ? -13.412 -8.479 1.987 1.00 91.00 88 LEU A CA 1
ATOM 661 C C . LEU A 1 88 ? -14.614 -7.547 2.232 1.00 91.00 88 LEU A C 1
ATOM 663 O O . LEU A 1 88 ? -15.764 -7.997 2.173 1.00 91.00 88 LEU A O 1
ATOM 667 N N . PRO A 1 89 ? -14.377 -6.238 2.459 1.00 89.56 89 PRO A N 1
ATOM 668 C CA . PRO A 1 89 ? -15.444 -5.283 2.740 1.00 89.56 89 PRO A CA 1
ATOM 669 C C . PRO A 1 89 ? -16.520 -5.265 1.650 1.00 89.56 89 PRO A C 1
ATOM 671 O O . PRO A 1 89 ? -16.238 -4.967 0.487 1.00 89.56 89 PRO A O 1
ATOM 674 N N . ARG A 1 90 ? -17.779 -5.512 2.040 1.00 89.44 90 ARG A N 1
ATOM 675 C CA . ARG A 1 90 ? -18.942 -5.464 1.127 1.00 89.44 90 ARG A CA 1
ATOM 676 C C . ARG A 1 90 ? -19.119 -4.106 0.464 1.00 89.44 90 ARG A C 1
ATOM 678 O O . ARG A 1 90 ? -19.567 -4.013 -0.675 1.00 89.44 90 ARG A O 1
ATOM 685 N N . THR A 1 91 ? -18.761 -3.051 1.183 1.00 90.56 91 THR A N 1
ATOM 686 C CA . THR A 1 91 ? -18.751 -1.684 0.667 1.00 90.56 91 THR A CA 1
ATOM 687 C C . THR A 1 91 ? -17.883 -1.577 -0.582 1.00 90.56 91 THR A C 1
ATOM 689 O O . THR A 1 91 ? -18.332 -0.963 -1.539 1.00 90.56 91 THR A O 1
ATOM 692 N N . CYS A 1 92 ? -16.736 -2.261 -0.641 1.00 92.94 92 CYS A N 1
ATOM 693 C CA . CYS A 1 92 ? -15.894 -2.332 -1.835 1.00 92.94 92 CYS A CA 1
ATOM 694 C C . CYS A 1 92 ? -16.403 -3.356 -2.865 1.00 92.94 92 CYS A C 1
ATOM 696 O O . CYS A 1 92 ? -16.594 -3.022 -4.034 1.00 92.94 92 CYS A O 1
ATOM 698 N N . THR A 1 93 ? -16.682 -4.595 -2.444 1.00 94.44 93 THR A N 1
ATOM 699 C CA . THR A 1 93 ? -17.029 -5.690 -3.376 1.00 94.44 93 THR A CA 1
ATOM 700 C C . THR A 1 93 ? -18.395 -5.529 -4.051 1.00 94.44 93 THR A C 1
ATOM 702 O O . THR A 1 93 ? -18.709 -6.248 -4.994 1.00 94.44 93 THR A O 1
ATOM 705 N N . SER A 1 94 ? -19.206 -4.566 -3.605 1.00 93.94 94 SER A N 1
ATOM 706 C CA . SER A 1 94 ? -20.461 -4.177 -4.260 1.00 93.94 94 SER A CA 1
ATOM 707 C C . SER A 1 94 ? -20.280 -3.498 -5.622 1.00 93.94 94 SER A C 1
ATOM 709 O O . SER A 1 94 ? -21.214 -3.505 -6.421 1.00 93.94 94 SER A O 1
ATOM 711 N N . HIS A 1 95 ? -19.114 -2.905 -5.892 1.00 94.00 95 HIS A N 1
ATOM 712 C CA . HIS A 1 95 ? -18.863 -2.128 -7.113 1.00 94.00 95 HIS A CA 1
ATOM 713 C C . HIS A 1 95 ? -17.495 -2.400 -7.758 1.00 94.00 95 HIS A C 1
ATOM 715 O O . HIS A 1 95 ? -17.261 -1.969 -8.886 1.00 94.00 95 HIS A O 1
ATOM 721 N N . LEU A 1 96 ? -16.605 -3.128 -7.080 1.00 95.12 96 LEU A N 1
ATOM 722 C CA . LEU A 1 96 ? -15.325 -3.601 -7.606 1.00 95.12 96 LEU A CA 1
ATOM 723 C C . LEU A 1 96 ? -15.200 -5.117 -7.431 1.00 95.12 96 LEU A C 1
ATOM 725 O O . LEU A 1 96 ? -15.815 -5.714 -6.549 1.00 95.12 96 LEU A O 1
ATOM 729 N N . ASP A 1 97 ? -14.368 -5.755 -8.254 1.00 95.31 97 ASP A N 1
ATOM 730 C CA . ASP A 1 97 ? -14.060 -7.173 -8.080 1.00 95.31 97 ASP A CA 1
ATOM 731 C C . ASP A 1 97 ? -13.230 -7.425 -6.805 1.00 95.31 97 ASP A C 1
ATOM 733 O O . ASP A 1 97 ? -12.501 -6.556 -6.320 1.00 95.31 97 ASP A O 1
ATOM 737 N N . ALA A 1 98 ? -13.297 -8.651 -6.280 1.00 94.94 98 ALA A N 1
ATOM 738 C CA . ALA A 1 98 ? -12.620 -9.018 -5.037 1.00 94.94 98 ALA A CA 1
ATOM 739 C C . ALA A 1 98 ? -11.093 -8.812 -5.085 1.00 94.94 98 ALA A C 1
ATOM 741 O O . ALA A 1 98 ? -10.495 -8.478 -4.067 1.00 94.94 98 ALA A O 1
ATOM 742 N N . THR A 1 99 ? -10.454 -8.954 -6.251 1.00 95.50 99 THR A N 1
ATOM 743 C CA . THR A 1 99 ? -9.006 -8.712 -6.364 1.00 95.50 99 THR A CA 1
ATOM 744 C C . THR A 1 99 ? -8.698 -7.229 -6.235 1.00 95.50 99 THR A C 1
ATOM 746 O O . THR A 1 99 ? -7.781 -6.866 -5.507 1.00 95.50 99 THR A O 1
ATOM 749 N N . SER A 1 100 ? -9.494 -6.361 -6.866 1.00 94.81 100 SER A N 1
ATOM 750 C CA . SER A 1 100 ? -9.384 -4.910 -6.675 1.00 94.81 100 SER A CA 1
ATOM 751 C C . SER A 1 100 ? -9.573 -4.514 -5.210 1.00 94.81 100 SER A C 1
ATOM 753 O O . SER A 1 100 ? -8.812 -3.700 -4.699 1.00 94.81 100 SER A O 1
ATOM 755 N N . CYS A 1 101 ? -10.523 -5.122 -4.500 1.00 94.62 101 CYS A N 1
ATOM 756 C CA . CYS A 1 101 ? -10.757 -4.838 -3.079 1.00 94.62 101 CYS A CA 1
ATOM 757 C C . CYS A 1 101 ? -9.685 -5.384 -2.130 1.00 94.62 101 CYS A C 1
ATOM 759 O O . CYS A 1 101 ? -9.640 -4.983 -0.970 1.00 94.62 101 CYS A O 1
ATOM 761 N N . PHE A 1 102 ? -8.822 -6.283 -2.601 1.00 94.44 102 PHE A N 1
ATOM 762 C CA . PHE A 1 102 ? -7.669 -6.753 -1.836 1.00 94.44 102 PHE A CA 1
ATOM 763 C C . PHE A 1 102 ? -6.519 -5.731 -1.835 1.00 94.44 102 PHE A C 1
ATOM 765 O O . PHE A 1 102 ? -5.635 -5.793 -0.985 1.00 94.44 102 PHE A O 1
ATOM 772 N N . PHE A 1 103 ? -6.544 -4.762 -2.754 1.00 93.31 103 PHE A N 1
ATOM 773 C CA . PHE A 1 103 ? -5.575 -3.679 -2.807 1.00 93.31 103 PHE A CA 1
ATOM 774 C C . PHE A 1 103 ? -5.964 -2.504 -1.882 1.00 93.31 103 PHE A C 1
ATOM 776 O O . PHE A 1 103 ? -7.058 -1.944 -2.038 1.00 93.31 103 PHE A O 1
ATOM 783 N N . PRO A 1 104 ? -5.079 -2.074 -0.957 1.00 91.69 104 PRO A N 1
ATOM 784 C CA . PRO A 1 104 ? -5.359 -1.025 0.027 1.00 91.69 104 PRO A CA 1
ATOM 785 C C . PRO A 1 104 ? -5.914 0.284 -0.531 1.00 91.69 104 PRO A C 1
ATOM 787 O O . PRO A 1 104 ? -6.800 0.869 0.094 1.00 91.69 104 PRO A O 1
ATOM 790 N N . GLN A 1 105 ? -5.469 0.729 -1.712 1.00 89.56 105 GLN A N 1
ATOM 791 C CA . GLN A 1 105 ? -5.926 1.996 -2.293 1.00 89.56 105 GLN A CA 1
ATOM 792 C C . GLN A 1 105 ? -7.443 2.056 -2.527 1.00 89.56 105 GLN A C 1
ATOM 794 O O . GLN A 1 105 ? -8.015 3.141 -2.520 1.00 89.56 105 GLN A O 1
ATOM 799 N N . ASN A 1 106 ? -8.111 0.907 -2.672 1.00 91.38 106 ASN A N 1
ATOM 800 C CA . ASN A 1 106 ? -9.553 0.847 -2.926 1.00 91.38 106 ASN A CA 1
ATOM 801 C C . ASN A 1 106 ? -10.400 0.774 -1.645 1.00 91.38 106 ASN A C 1
ATOM 803 O O . ASN A 1 106 ? -11.613 0.979 -1.695 1.00 91.38 106 ASN A O 1
ATOM 807 N N . ILE A 1 107 ? -9.785 0.490 -0.494 1.00 90.94 107 ILE A N 1
ATOM 808 C CA . ILE A 1 107 ? -10.504 0.271 0.771 1.00 90.94 107 ILE A CA 1
ATOM 809 C C . ILE A 1 107 ? -10.100 1.234 1.880 1.00 90.94 107 ILE A C 1
ATOM 811 O O . ILE A 1 107 ? -10.835 1.358 2.854 1.00 90.94 107 ILE A O 1
ATOM 815 N N . ILE A 1 108 ? -8.962 1.922 1.755 1.00 88.94 108 ILE A N 1
ATOM 816 C CA . ILE A 1 108 ? -8.375 2.685 2.861 1.00 88.94 108 ILE A CA 1
ATOM 817 C C . ILE A 1 108 ? -9.320 3.754 3.422 1.00 88.94 108 ILE A C 1
ATOM 819 O O . ILE A 1 108 ? -9.430 3.905 4.633 1.00 88.94 108 ILE A O 1
ATOM 823 N N . ASN A 1 109 ? -10.090 4.414 2.554 1.00 85.62 109 ASN A N 1
ATOM 824 C CA . ASN A 1 109 ? -11.070 5.433 2.944 1.00 85.62 109 ASN A CA 1
ATOM 825 C C . ASN A 1 109 ? -12.327 4.859 3.627 1.00 85.62 109 ASN A C 1
ATOM 827 O O . ASN A 1 109 ? -13.197 5.618 4.046 1.00 85.62 109 ASN A O 1
ATOM 831 N N . GLN A 1 110 ? -12.459 3.533 3.695 1.00 86.81 110 GLN A N 1
ATOM 832 C CA . GLN A 1 110 ? -13.608 2.829 4.270 1.00 86.81 110 GLN A CA 1
ATOM 833 C C . GLN A 1 110 ? -13.290 2.211 5.640 1.00 86.81 110 GLN A C 1
ATOM 835 O O . GLN A 1 110 ? -14.219 1.799 6.335 1.00 86.81 110 GLN A O 1
ATOM 840 N N . VAL A 1 111 ? -12.008 2.146 6.024 1.00 88.94 111 VAL A N 1
ATOM 841 C CA . VAL A 1 111 ? -11.571 1.643 7.334 1.00 88.94 111 VAL A CA 1
ATOM 842 C C . VAL A 1 111 ? -12.018 2.631 8.409 1.00 88.94 111 VAL A C 1
ATOM 844 O O . VAL A 1 111 ? -11.677 3.813 8.358 1.00 88.94 111 VAL A O 1
ATOM 847 N N . LYS A 1 112 ? -12.811 2.160 9.373 1.00 90.69 112 LYS A N 1
ATOM 848 C CA . LYS A 1 112 ? -13.392 3.011 10.422 1.00 90.69 112 LYS A CA 1
ATOM 849 C C . LYS A 1 112 ? -12.451 3.180 11.603 1.00 90.69 112 LYS A C 1
ATOM 851 O O . LYS A 1 112 ? -12.426 4.244 12.224 1.00 90.69 112 LYS A O 1
ATOM 856 N N . SER A 1 113 ? -11.716 2.127 11.940 1.00 88.94 113 SER A N 1
ATOM 857 C CA . SER A 1 113 ? -10.793 2.141 13.063 1.00 88.94 113 SER A CA 1
ATOM 858 C C . SER A 1 113 ? -9.541 2.969 12.746 1.00 88.94 113 SER A C 1
ATOM 860 O O . SER A 1 113 ? -9.065 2.964 11.609 1.00 88.94 113 SER A O 1
ATOM 862 N N . PRO A 1 114 ? -8.968 3.680 13.736 1.00 90.69 114 PRO A N 1
ATOM 863 C CA . PRO A 1 114 ? -7.747 4.450 13.535 1.00 90.69 114 PRO A CA 1
ATOM 864 C C . PRO A 1 114 ? -6.610 3.580 12.988 1.00 90.69 114 PRO A C 1
ATOM 866 O O . PRO A 1 114 ? -6.179 2.622 13.636 1.00 90.69 114 PRO A O 1
ATOM 869 N N . LEU A 1 115 ? -6.098 3.956 11.817 1.00 87.69 115 LEU A N 1
ATOM 870 C CA . LEU A 1 115 ? -5.049 3.238 11.103 1.00 87.69 115 LEU A CA 1
ATOM 871 C C . LEU A 1 115 ? -3.861 4.167 10.829 1.00 87.69 115 LEU A C 1
ATOM 873 O O . LEU A 1 115 ? -4.030 5.254 10.279 1.00 87.69 115 LEU A O 1
ATOM 877 N N . PHE A 1 116 ? -2.660 3.731 11.205 1.00 88.31 116 PHE A N 1
ATOM 878 C CA . PHE A 1 116 ? -1.402 4.363 10.809 1.00 88.31 116 PHE A CA 1
ATOM 879 C C . PHE A 1 116 ? -0.769 3.565 9.673 1.00 88.31 116 PHE A C 1
ATOM 881 O O . PHE A 1 116 ? -0.537 2.364 9.823 1.00 88.31 116 PHE A O 1
ATOM 888 N N . ILE A 1 117 ? -0.472 4.219 8.552 1.00 86.88 117 ILE A N 1
ATOM 889 C CA . ILE A 1 117 ? 0.245 3.595 7.438 1.00 86.88 117 ILE A CA 1
ATOM 890 C C . ILE A 1 117 ? 1.678 4.106 7.450 1.00 86.88 117 ILE A C 1
ATOM 892 O O . ILE A 1 117 ? 1.930 5.286 7.214 1.00 86.88 117 ILE A O 1
ATOM 896 N N . LEU A 1 118 ? 2.609 3.194 7.697 1.00 86.69 118 LEU A N 1
ATOM 897 C CA . LEU A 1 118 ? 4.024 3.385 7.449 1.00 86.69 118 LEU A CA 1
ATOM 898 C C . LEU A 1 118 ? 4.395 2.589 6.204 1.00 86.69 118 LEU A C 1
ATOM 900 O O . LEU A 1 118 ? 4.230 1.373 6.152 1.00 86.69 118 LEU A O 1
ATOM 904 N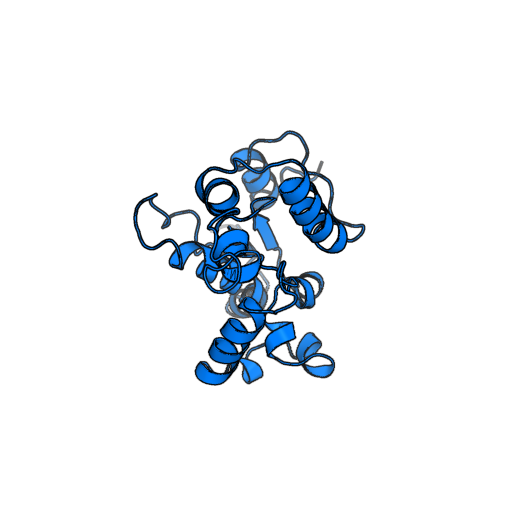 N . ASN A 1 119 ? 4.883 3.280 5.186 1.00 85.12 119 ASN A N 1
ATOM 905 C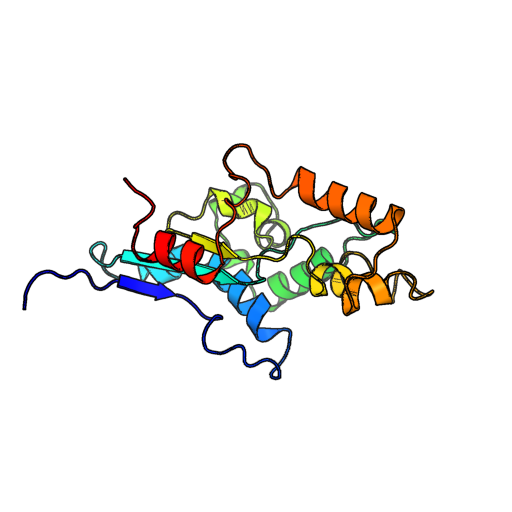 CA . ASN A 1 119 ? 5.367 2.643 3.975 1.00 85.12 119 ASN A CA 1
ATOM 906 C C . ASN A 1 119 ? 6.521 3.462 3.418 1.00 85.12 119 ASN A C 1
ATOM 908 O O . ASN A 1 119 ? 6.563 4.687 3.562 1.00 85.12 119 ASN A O 1
ATOM 912 N N . SER A 1 120 ? 7.446 2.788 2.753 1.00 83.81 120 SER A N 1
ATOM 913 C CA . SER A 1 120 ? 8.447 3.459 1.940 1.00 83.81 120 SER A CA 1
ATOM 914 C C . SER A 1 120 ? 7.758 4.171 0.766 1.00 83.81 120 SER A C 1
ATOM 916 O O . SER A 1 120 ? 6.743 3.711 0.236 1.00 83.81 120 SER A O 1
ATOM 918 N N . ALA A 1 121 ? 8.301 5.322 0.361 1.00 79.50 121 ALA A N 1
ATOM 919 C CA . ALA A 1 121 ? 7.807 6.048 -0.812 1.00 79.50 121 ALA A CA 1
ATOM 920 C C . ALA A 1 121 ? 7.963 5.227 -2.102 1.00 79.50 121 ALA A C 1
ATOM 922 O O . ALA A 1 121 ? 7.149 5.339 -3.015 1.00 79.50 121 ALA A O 1
ATOM 923 N N . PHE A 1 122 ? 9.013 4.409 -2.142 1.00 83.50 122 PHE A N 1
ATOM 924 C CA . PHE A 1 122 ? 9.321 3.460 -3.196 1.00 83.50 122 PHE A CA 1
ATOM 925 C C . PHE A 1 122 ? 9.659 2.146 -2.501 1.00 83.50 122 PHE A C 1
ATOM 927 O O . PHE A 1 122 ? 10.680 2.058 -1.826 1.00 83.50 122 PHE A O 1
ATOM 934 N N . ASP A 1 123 ? 8.779 1.159 -2.598 1.00 85.50 123 ASP A N 1
ATOM 935 C CA . ASP A 1 123 ? 8.966 -0.113 -1.910 1.00 85.50 123 ASP A CA 1
ATOM 936 C C . ASP A 1 123 ? 9.762 -1.079 -2.784 1.00 85.50 123 ASP A C 1
ATOM 938 O O . ASP A 1 123 ? 9.389 -1.340 -3.926 1.00 85.50 123 ASP A O 1
ATOM 942 N N . SER A 1 124 ? 10.883 -1.590 -2.271 1.00 86.12 124 SER A N 1
ATOM 943 C CA . SER A 1 124 ? 11.779 -2.451 -3.049 1.00 86.12 124 SER A CA 1
ATOM 944 C C . SER A 1 124 ? 11.087 -3.734 -3.498 1.00 86.12 124 SER A C 1
ATOM 946 O O . SER A 1 124 ? 11.300 -4.169 -4.631 1.00 86.12 124 SER A O 1
ATOM 948 N N . TRP A 1 125 ? 10.207 -4.297 -2.663 1.00 86.00 125 TRP A N 1
ATOM 949 C CA . TRP A 1 125 ? 9.432 -5.478 -3.017 1.00 86.00 125 TRP A CA 1
ATOM 950 C C . TRP A 1 125 ? 8.374 -5.152 -4.066 1.00 86.00 125 TRP A C 1
ATOM 952 O O . TRP A 1 125 ? 8.224 -5.919 -5.015 1.00 86.00 125 TRP A O 1
ATOM 962 N N . GLN A 1 126 ? 7.681 -4.012 -3.965 1.00 87.12 126 GLN A N 1
ATOM 963 C CA . GLN A 1 126 ? 6.775 -3.552 -5.027 1.00 87.12 126 GLN A CA 1
ATOM 964 C C . GLN A 1 126 ? 7.537 -3.374 -6.345 1.00 87.12 126 GLN A C 1
ATOM 966 O O . GLN A 1 126 ? 7.043 -3.783 -7.400 1.00 87.12 126 GLN A O 1
ATOM 971 N N . ILE A 1 127 ? 8.743 -2.798 -6.301 1.00 87.00 127 ILE A N 1
ATOM 972 C CA . ILE A 1 127 ? 9.571 -2.626 -7.494 1.00 87.00 127 ILE A CA 1
ATOM 973 C C . ILE A 1 127 ? 9.912 -3.995 -8.079 1.00 87.00 127 ILE A C 1
ATOM 975 O O . ILE A 1 127 ? 9.620 -4.246 -9.239 1.00 87.00 127 ILE A O 1
ATOM 979 N N . GLU A 1 128 ? 10.457 -4.910 -7.287 1.00 86.00 128 GLU A N 1
ATOM 980 C CA . GLU A 1 128 ? 10.917 -6.214 -7.770 1.00 86.00 128 GLU A CA 1
ATOM 981 C C . GLU A 1 128 ? 9.775 -7.165 -8.159 1.00 86.00 128 GLU A C 1
ATOM 983 O O . GLU A 1 128 ? 9.892 -7.906 -9.126 1.00 86.00 128 GLU A O 1
ATOM 988 N N . SER A 1 129 ? 8.649 -7.143 -7.449 1.00 82.44 129 SER A N 1
ATOM 989 C CA . 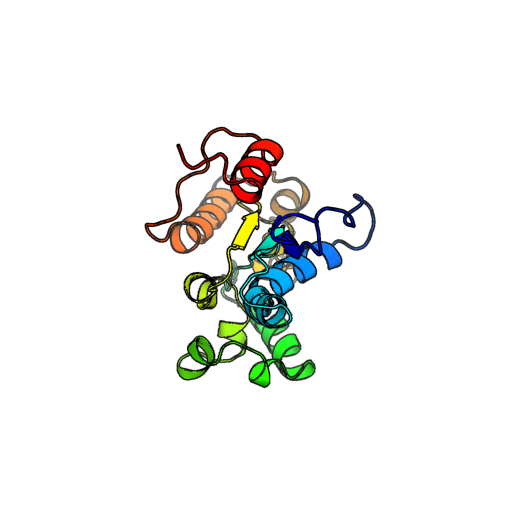SER A 1 129 ? 7.551 -8.101 -7.649 1.00 82.44 129 SER A CA 1
ATOM 990 C C . SER A 1 129 ? 6.468 -7.586 -8.594 1.00 82.44 129 SER A C 1
ATOM 992 O O . SER A 1 129 ? 5.790 -8.385 -9.247 1.00 82.44 129 SER A O 1
ATOM 994 N N . SER A 1 130 ? 6.297 -6.261 -8.693 1.00 82.75 130 SER A N 1
ATOM 995 C CA . SER A 1 130 ? 5.213 -5.646 -9.468 1.00 82.75 130 SER A CA 1
ATOM 996 C C . SER A 1 130 ? 5.664 -4.734 -10.603 1.00 82.75 130 SER A C 1
ATOM 998 O O . SER A 1 130 ? 4.991 -4.749 -11.628 1.00 82.75 130 SER A O 1
ATOM 1000 N N . ILE A 1 131 ? 6.730 -3.938 -10.454 1.00 86.56 131 ILE A N 1
ATOM 1001 C CA . ILE A 1 131 ? 7.137 -2.917 -11.453 1.00 86.56 131 ILE A CA 1
ATOM 1002 C C . ILE A 1 131 ? 8.222 -3.425 -12.402 1.00 86.56 131 ILE A C 1
ATOM 1004 O O . ILE A 1 131 ? 8.234 -3.052 -13.574 1.00 86.56 131 ILE A O 1
ATOM 1008 N N . ALA A 1 132 ? 9.119 -4.262 -11.886 1.00 89.00 132 ALA A N 1
ATOM 1009 C CA . ALA A 1 132 ? 10.297 -4.794 -12.544 1.00 89.00 132 ALA A CA 1
ATOM 1010 C C . ALA A 1 132 ? 10.619 -6.285 -12.212 1.00 89.00 132 ALA A C 1
ATOM 1012 O O . ALA A 1 132 ? 11.801 -6.601 -12.085 1.00 89.00 132 ALA A O 1
ATOM 1013 N N . PRO A 1 133 ? 9.659 -7.245 -12.108 1.00 86.12 133 PRO A N 1
ATOM 1014 C CA . PRO A 1 133 ? 9.990 -8.669 -12.097 1.00 86.12 133 PRO A CA 1
ATOM 1015 C C . PRO A 1 133 ? 10.920 -9.135 -13.225 1.00 86.12 133 PRO A C 1
ATOM 1017 O O . PRO A 1 133 ? 10.823 -8.635 -14.354 1.00 86.12 133 PRO A O 1
ATOM 1020 N N . PRO A 1 134 ? 11.716 -10.197 -12.972 1.00 85.06 134 PRO A N 1
ATOM 1021 C CA . PRO A 1 134 ? 12.649 -10.765 -13.949 1.00 85.06 134 PRO A CA 1
ATOM 1022 C C . PRO A 1 134 ? 12.011 -11.135 -15.290 1.00 85.06 134 PRO A C 1
ATOM 1024 O O . PRO A 1 134 ? 12.648 -11.043 -16.334 1.00 85.06 134 PRO A O 1
ATOM 1027 N N . SER A 1 135 ? 10.731 -11.527 -15.284 1.00 82.69 135 SER A N 1
ATOM 1028 C CA . SER A 1 135 ? 9.990 -11.876 -16.501 1.00 82.69 135 SER A CA 1
ATOM 1029 C C . SER A 1 135 ? 9.845 -10.718 -17.483 1.00 82.69 135 SER A C 1
ATOM 1031 O O . SER A 1 135 ? 9.504 -10.945 -18.640 1.00 82.69 135 SER A O 1
ATOM 1033 N N . ALA A 1 136 ? 10.010 -9.484 -17.019 1.00 84.56 136 ALA A N 1
ATOM 1034 C CA . ALA A 1 136 ? 9.761 -8.317 -17.836 1.00 84.56 136 ALA A CA 1
ATOM 1035 C C . ALA A 1 136 ? 10.870 -7.247 -17.757 1.00 84.56 136 ALA A C 1
ATOM 1037 O O . ALA A 1 136 ? 10.884 -6.343 -18.591 1.00 84.56 136 ALA A O 1
ATOM 1038 N N . ASP A 1 137 ? 11.870 -7.436 -16.882 1.00 88.50 137 ASP A N 1
ATOM 1039 C CA . ASP A 1 137 ? 13.199 -6.810 -16.955 1.00 88.50 137 ASP A CA 1
ATOM 1040 C C . ASP A 1 137 ? 14.290 -7.885 -17.167 1.00 88.50 137 ASP A C 1
ATOM 1042 O O . ASP A 1 137 ? 15.104 -8.130 -16.273 1.00 88.50 137 ASP A O 1
ATOM 1046 N N . PRO A 1 138 ? 14.340 -8.569 -18.332 1.00 85.44 138 PRO A N 1
ATOM 1047 C CA . PRO A 1 138 ? 15.307 -9.648 -18.551 1.00 85.44 138 PRO A CA 1
ATOM 1048 C C . PRO A 1 138 ? 16.761 -9.161 -18.564 1.00 85.44 138 PRO A C 1
ATOM 1050 O O . PRO A 1 138 ? 17.678 -9.952 -18.358 1.00 85.44 138 PRO A O 1
ATOM 1053 N N . SER A 1 139 ? 16.981 -7.868 -18.825 1.00 89.44 139 SER A N 1
ATOM 1054 C CA . SER A 1 139 ? 18.303 -7.240 -18.794 1.00 89.44 139 SER A CA 1
ATOM 1055 C C . SER A 1 139 ? 18.769 -6.882 -17.379 1.00 89.44 139 SER A C 1
ATOM 1057 O O . SER A 1 139 ? 19.931 -6.515 -17.214 1.00 89.44 139 SER A O 1
ATOM 1059 N N . GLY A 1 140 ? 17.896 -6.976 -16.367 1.00 89.50 140 GLY A N 1
ATOM 1060 C CA . GLY A 1 140 ? 18.212 -6.629 -14.980 1.00 89.50 140 GLY A CA 1
ATOM 1061 C C . GLY A 1 140 ? 18.486 -5.137 -14.765 1.00 89.50 140 GLY A C 1
ATOM 1062 O O . GLY A 1 140 ? 19.175 -4.762 -13.815 1.00 89.50 140 GLY A O 1
ATOM 1063 N N . SER A 1 141 ? 17.978 -4.273 -15.646 1.00 90.94 141 SER A N 1
ATOM 1064 C CA . SER A 1 141 ? 18.208 -2.828 -15.599 1.00 90.94 141 SER A CA 1
ATOM 1065 C C . SER A 1 141 ? 17.657 -2.163 -14.330 1.00 90.94 141 SER A C 1
ATOM 1067 O O . SER A 1 141 ? 18.181 -1.135 -13.893 1.00 90.94 141 SER A O 1
ATOM 1069 N N . TRP A 1 142 ? 16.652 -2.763 -13.692 1.00 90.94 142 TRP A N 1
ATOM 1070 C CA . TRP A 1 142 ? 16.016 -2.288 -12.463 1.00 90.94 142 TRP A CA 1
ATOM 1071 C C . TRP A 1 142 ? 16.562 -2.935 -11.189 1.00 90.94 142 TRP A C 1
ATOM 1073 O O . TRP A 1 142 ? 16.245 -2.466 -10.097 1.00 90.94 142 TRP A O 1
ATOM 1083 N N . HIS A 1 143 ? 17.435 -3.941 -11.292 1.00 88.88 143 HIS A N 1
ATOM 1084 C CA . HIS A 1 143 ? 17.953 -4.676 -10.133 1.00 88.88 143 HIS A CA 1
ATOM 1085 C C . HIS A 1 143 ? 18.671 -3.777 -9.109 1.00 88.88 143 HIS A C 1
ATOM 1087 O O . HIS A 1 143 ? 18.484 -3.911 -7.900 1.00 88.88 143 HIS A O 1
ATOM 1093 N N . ASN A 1 144 ? 19.469 -2.812 -9.576 1.00 89.38 144 ASN A N 1
ATOM 1094 C CA . ASN A 1 144 ? 20.148 -1.850 -8.697 1.00 89.38 144 ASN A CA 1
ATOM 1095 C C . ASN A 1 144 ? 19.178 -0.829 -8.080 1.00 89.38 144 ASN A C 1
ATOM 1097 O O . ASN A 1 144 ? 19.416 -0.331 -6.975 1.00 89.38 144 ASN A O 1
ATOM 1101 N N . CYS A 1 145 ? 18.088 -0.531 -8.788 1.00 88.62 145 CYS A N 1
ATOM 1102 C CA . CYS A 1 145 ? 17.043 0.368 -8.320 1.00 88.62 145 CYS A CA 1
ATOM 1103 C C . CYS A 1 145 ? 16.212 -0.294 -7.209 1.00 88.62 145 CYS A C 1
ATOM 1105 O O . CYS A 1 145 ? 15.985 0.338 -6.184 1.00 88.62 145 CYS A O 1
ATOM 1107 N N . SER A 1 146 ? 15.849 -1.576 -7.333 1.00 84.81 146 SER A N 1
ATOM 1108 C CA . SER A 1 146 ? 15.118 -2.293 -6.277 1.00 84.81 146 SER A CA 1
ATOM 1109 C C . SER A 1 146 ? 15.989 -2.640 -5.064 1.00 84.81 146 SER A C 1
ATOM 1111 O O . SER A 1 146 ? 15.582 -2.406 -3.931 1.00 84.81 146 SER A O 1
ATOM 1113 N N . SER A 1 147 ? 17.195 -3.177 -5.275 1.00 83.88 147 SER A N 1
ATOM 1114 C CA . SER A 1 147 ? 18.025 -3.714 -4.182 1.00 83.88 147 SER A CA 1
ATOM 1115 C C . SER A 1 147 ? 18.766 -2.645 -3.378 1.00 83.88 147 SER A C 1
ATOM 1117 O O . SER A 1 147 ? 18.988 -2.805 -2.181 1.00 83.88 147 SER A O 1
ATOM 1119 N N . SER A 1 148 ? 19.187 -1.565 -4.041 1.00 82.69 148 SER A N 1
ATOM 1120 C CA . SER A 1 148 ? 20.081 -0.551 -3.468 1.00 82.69 148 SER A CA 1
ATOM 1121 C C . SER A 1 148 ? 19.534 0.873 -3.583 1.00 82.69 148 SER A C 1
ATOM 1123 O O . SER A 1 148 ? 20.261 1.811 -3.257 1.00 82.69 148 SER A O 1
ATOM 1125 N N . PHE A 1 149 ? 18.308 1.057 -4.093 1.00 84.00 149 PHE A N 1
ATOM 1126 C CA . PHE A 1 149 ? 17.729 2.371 -4.419 1.00 84.00 149 PHE A CA 1
ATOM 1127 C C . PHE A 1 149 ? 18.626 3.244 -5.313 1.00 84.00 149 PHE A C 1
ATOM 1129 O O . PHE A 1 149 ? 18.563 4.472 -5.292 1.00 84.00 149 PHE A O 1
ATOM 1136 N N . LYS A 1 150 ? 19.465 2.610 -6.144 1.00 89.25 150 LYS A N 1
ATOM 1137 C CA . LYS A 1 150 ? 20.323 3.281 -7.129 1.00 89.25 150 LYS A CA 1
ATOM 1138 C C . LYS A 1 150 ? 19.619 3.318 -8.479 1.00 89.25 150 LYS A C 1
ATOM 1140 O O . LYS A 1 150 ? 19.959 2.566 -9.390 1.00 89.25 150 LYS A O 1
ATOM 1145 N N . CYS A 1 151 ? 18.610 4.172 -8.570 1.00 90.25 151 CYS A N 1
ATOM 1146 C CA . CYS A 1 151 ? 17.797 4.359 -9.766 1.00 90.25 151 CYS A CA 1
ATOM 1147 C C . CYS A 1 151 ? 18.369 5.482 -10.647 1.00 90.25 151 CYS A C 1
ATOM 1149 O O . CYS A 1 151 ? 18.876 6.485 -10.143 1.00 90.25 151 CYS A O 1
ATOM 1151 N N . ASN A 1 152 ? 18.277 5.335 -11.968 1.00 92.88 152 ASN A N 1
ATOM 1152 C CA . ASN A 1 152 ? 18.571 6.424 -12.901 1.00 92.88 152 ASN A CA 1
ATOM 1153 C C . ASN A 1 152 ? 17.384 7.409 -13.006 1.00 92.88 152 ASN A C 1
ATOM 1155 O O . ASN A 1 152 ? 16.310 7.178 -12.448 1.00 92.88 152 ASN A O 1
ATOM 1159 N N . ALA A 1 153 ? 17.565 8.510 -13.741 1.00 92.19 153 ALA A N 1
ATOM 1160 C CA . ALA A 1 153 ? 16.550 9.560 -13.848 1.00 92.19 153 ALA A CA 1
ATOM 1161 C C . ALA A 1 153 ? 15.207 9.074 -14.428 1.00 92.19 153 ALA A C 1
ATOM 1163 O O . ALA A 1 153 ? 14.159 9.479 -13.931 1.00 92.19 153 ALA A O 1
ATOM 1164 N N . SER A 1 154 ? 15.209 8.194 -15.438 1.00 90.06 154 SER A N 1
ATOM 1165 C CA . SER A 1 154 ? 13.961 7.689 -16.030 1.00 90.06 154 SER A CA 1
ATOM 1166 C C . SER A 1 154 ? 13.248 6.694 -15.113 1.00 90.06 154 SER A C 1
ATOM 1168 O O . SER A 1 154 ? 12.025 6.735 -15.004 1.00 90.06 154 SER A O 1
ATOM 1170 N N . GLN A 1 155 ? 13.998 5.855 -14.394 1.00 90.75 155 GLN A N 1
ATOM 1171 C CA . GLN A 1 155 ? 13.456 4.965 -13.363 1.00 90.75 155 GLN A CA 1
ATOM 1172 C C . GLN A 1 155 ? 12.801 5.764 -12.236 1.00 90.75 155 GLN A C 1
ATOM 1174 O O . GLN A 1 155 ? 11.677 5.467 -11.845 1.00 90.75 155 GLN A O 1
ATOM 1179 N N . MET A 1 156 ? 13.465 6.820 -11.758 1.00 89.25 156 MET A N 1
ATOM 1180 C CA . MET A 1 156 ? 12.900 7.701 -10.735 1.00 89.25 156 MET A CA 1
ATOM 1181 C C . MET A 1 156 ? 11.635 8.410 -11.215 1.00 89.25 156 MET A C 1
ATOM 1183 O O . MET A 1 156 ? 10.647 8.426 -10.490 1.00 89.25 156 MET A O 1
ATOM 1187 N N . GLN A 1 157 ? 11.625 8.935 -12.444 1.00 87.38 157 GLN A N 1
ATOM 1188 C CA . GLN A 1 157 ? 10.428 9.557 -13.020 1.00 87.38 157 GLN A CA 1
ATOM 1189 C C . GLN A 1 157 ? 9.248 8.584 -13.097 1.00 87.38 157 GLN A C 1
ATOM 1191 O O . GLN A 1 157 ? 8.124 8.965 -12.778 1.00 87.38 157 GLN A O 1
ATOM 1196 N N . PHE A 1 158 ? 9.502 7.329 -13.473 1.00 85.75 158 PHE A N 1
ATOM 1197 C CA . PHE A 1 158 ? 8.477 6.288 -13.493 1.00 85.75 158 PHE A CA 1
ATOM 1198 C C . PHE A 1 158 ? 7.921 6.021 -12.085 1.00 85.75 158 PHE A C 1
ATOM 1200 O O . PHE A 1 158 ? 6.710 6.042 -11.884 1.00 85.75 158 PHE A O 1
ATOM 1207 N N . LEU A 1 159 ? 8.794 5.836 -11.089 1.00 84.44 159 LEU A N 1
ATOM 1208 C CA . LEU A 1 159 ? 8.375 5.595 -9.704 1.00 84.44 159 LEU A CA 1
ATOM 1209 C C . LEU A 1 159 ? 7.603 6.781 -9.103 1.00 84.44 159 LEU A C 1
ATOM 1211 O O . LEU A 1 159 ? 6.648 6.595 -8.349 1.00 84.44 159 LEU A O 1
ATOM 1215 N N . GLU A 1 160 ? 8.002 8.012 -9.423 1.00 82.56 160 GLU A N 1
ATOM 1216 C CA . GLU A 1 160 ? 7.317 9.220 -8.963 1.00 82.56 160 GLU A CA 1
ATOM 1217 C C . GLU A 1 160 ? 5.934 9.404 -9.587 1.00 82.56 160 GLU A C 1
ATOM 1219 O O . GLU A 1 160 ? 5.035 9.899 -8.902 1.00 82.56 160 GLU A O 1
ATOM 1224 N N . ALA A 1 161 ? 5.758 9.014 -10.853 1.00 77.38 161 ALA A N 1
ATOM 1225 C CA . ALA A 1 161 ? 4.457 9.031 -11.514 1.00 77.38 161 ALA A CA 1
ATOM 1226 C C . ALA A 1 161 ? 3.469 8.104 -10.786 1.00 77.38 161 ALA A C 1
ATOM 1228 O O . ALA A 1 161 ? 2.419 8.562 -10.341 1.00 77.38 161 ALA A O 1
ATOM 1229 N N . GLU A 1 162 ? 3.871 6.856 -10.521 1.00 71.31 162 GLU A N 1
ATOM 1230 C CA . GLU A 1 162 ? 3.061 5.887 -9.764 1.00 71.31 162 GLU A CA 1
ATOM 1231 C C . GLU A 1 162 ? 2.719 6.384 -8.346 1.00 71.31 162 GLU A C 1
ATOM 1233 O O . GLU A 1 162 ? 1.615 6.176 -7.831 1.00 71.31 162 GLU A O 1
ATOM 1238 N N . ARG A 1 163 ? 3.661 7.083 -7.694 1.00 71.44 163 ARG A N 1
ATOM 1239 C CA . ARG A 1 163 ? 3.463 7.621 -6.342 1.00 71.44 163 ARG A CA 1
ATOM 1240 C C . ARG A 1 163 ? 2.447 8.765 -6.307 1.00 71.44 163 ARG A C 1
ATOM 1242 O O . ARG A 1 163 ? 1.619 8.800 -5.391 1.00 71.44 163 ARG A O 1
ATOM 1249 N N . LYS A 1 164 ? 2.536 9.720 -7.240 1.00 61.72 164 LYS A N 1
ATOM 1250 C CA . LYS A 1 164 ? 1.712 10.944 -7.239 1.00 61.72 164 LYS A CA 1
ATOM 1251 C C . LYS A 1 164 ? 0.224 10.648 -7.392 1.00 61.72 164 LYS A C 1
ATOM 1253 O O . LYS A 1 164 ? -0.571 11.279 -6.701 1.00 61.72 164 LYS A O 1
ATOM 1258 N N . ASP A 1 165 ? -0.123 9.652 -8.197 1.00 60.78 165 ASP A N 1
ATOM 1259 C CA . ASP A 1 165 ? -1.521 9.323 -8.481 1.00 60.78 165 ASP A CA 1
ATOM 1260 C C . ASP A 1 165 ? -2.231 8.621 -7.310 1.00 60.78 165 ASP A C 1
ATOM 1262 O O . ASP A 1 165 ? -3.459 8.653 -7.236 1.00 60.78 165 ASP A O 1
ATOM 1266 N N . THR A 1 166 ? -1.483 8.029 -6.363 1.00 58.88 166 THR A N 1
ATOM 126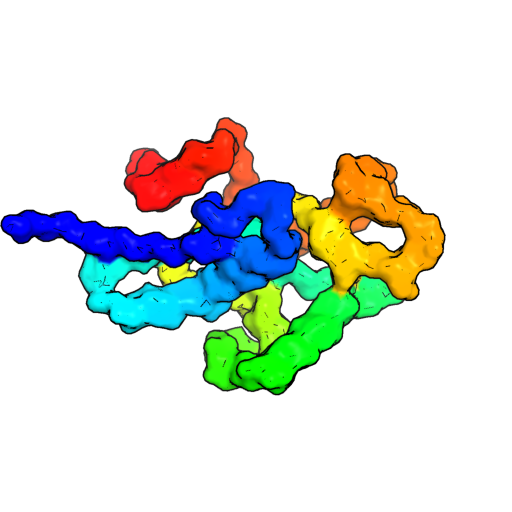7 C CA . THR A 1 166 ? -2.079 7.152 -5.335 1.00 58.88 166 THR A CA 1
ATOM 1268 C C . THR A 1 166 ? -1.859 7.586 -3.883 1.00 58.88 166 THR A C 1
ATOM 1270 O O . THR A 1 166 ? -2.738 7.380 -3.048 1.00 58.88 166 THR A O 1
ATOM 1273 N N . TRP A 1 167 ? -0.718 8.196 -3.540 1.00 56.75 167 TRP A N 1
ATOM 1274 C CA . TRP A 1 167 ? -0.389 8.530 -2.141 1.00 56.75 167 TRP A CA 1
ATOM 1275 C C . TRP A 1 167 ? -0.960 9.867 -1.659 1.00 56.75 167 TRP A C 1
ATOM 1277 O O . TRP A 1 167 ? -1.032 10.101 -0.450 1.00 56.75 167 TRP A O 1
ATOM 1287 N N . PHE A 1 168 ? -1.386 10.732 -2.581 1.00 53.66 168 PHE A N 1
ATOM 1288 C CA . PHE A 1 168 ? -1.868 12.079 -2.273 1.00 53.66 168 PHE A CA 1
ATOM 1289 C C . PHE A 1 168 ? -3.329 12.332 -2.695 1.00 53.66 168 PHE A C 1
ATOM 1291 O O . PHE A 1 168 ? -3.593 13.317 -3.387 1.00 53.66 168 PHE A O 1
ATOM 1298 N N . PRO A 1 169 ? -4.329 11.529 -2.269 1.00 47.31 169 PRO A N 1
ATOM 1299 C CA . PRO A 1 169 ? -5.674 12.083 -2.155 1.00 47.31 169 PRO A CA 1
ATOM 1300 C C . PRO A 1 169 ? -5.618 13.254 -1.156 1.00 47.31 169 PRO A C 1
ATOM 1302 O O . PRO A 1 169 ? -4.823 13.215 -0.219 1.00 47.31 169 PRO A O 1
ATOM 1305 N N . GLY A 1 170 ? -6.425 14.303 -1.356 1.00 45.47 170 GLY A N 1
ATOM 1306 C CA . GLY A 1 170 ? -6.290 15.642 -0.737 1.00 45.47 170 GLY A CA 1
ATOM 1307 C C . GLY A 1 170 ? -6.232 15.761 0.801 1.00 45.47 170 GLY A C 1
ATOM 1308 O O . GLY A 1 170 ? -6.203 16.877 1.309 1.00 45.47 170 GLY A O 1
ATOM 1309 N N . ASN A 1 171 ? -6.181 14.645 1.534 1.00 46.66 171 ASN A N 1
ATOM 1310 C CA . ASN A 1 171 ? -6.079 14.551 2.990 1.00 46.66 171 ASN A CA 1
ATOM 1311 C C . ASN A 1 171 ? -4.702 14.039 3.474 1.00 46.66 171 ASN A C 1
ATOM 1313 O O . ASN A 1 171 ? -4.449 14.027 4.679 1.00 46.66 171 ASN A O 1
ATOM 1317 N N . SER A 1 172 ? -3.819 13.594 2.574 1.00 49.31 172 SER A N 1
ATOM 1318 C CA . SER A 1 172 ? -2.464 13.153 2.919 1.00 49.31 172 SER A CA 1
ATOM 1319 C C . SER A 1 172 ? -1.565 14.368 3.146 1.00 49.31 172 SER A C 1
ATOM 1321 O O . SER A 1 172 ? -1.124 15.005 2.188 1.00 49.31 172 SER A O 1
ATOM 1323 N N . GLN A 1 173 ? -1.274 14.708 4.403 1.00 51.66 173 GLN A N 1
ATOM 1324 C CA . GLN A 1 173 ? -0.233 15.697 4.679 1.00 51.66 173 GLN A CA 1
ATOM 1325 C C . GLN A 1 173 ? 1.136 15.098 4.318 1.00 51.66 173 GLN A C 1
ATOM 1327 O O . GLN A 1 173 ? 1.432 13.978 4.746 1.00 51.66 173 GLN A O 1
ATOM 1332 N N . PRO A 1 174 ? 1.981 15.799 3.535 1.00 53.06 174 PRO A N 1
ATOM 1333 C CA . PRO A 1 174 ? 3.394 15.458 3.439 1.00 53.06 174 PRO A CA 1
ATOM 1334 C C . PRO A 1 174 ? 3.943 15.341 4.859 1.00 53.06 174 PRO A C 1
ATOM 1336 O O . PRO A 1 174 ? 3.672 16.214 5.682 1.00 53.06 174 PRO A O 1
ATOM 1339 N N . GLY A 1 175 ? 4.645 14.244 5.154 1.00 56.09 175 GLY A N 1
ATOM 1340 C CA . GLY A 1 175 ? 5.206 14.028 6.482 1.00 56.09 175 GLY A CA 1
ATOM 1341 C C . GLY A 1 175 ? 5.992 15.260 6.917 1.00 56.09 175 GLY A C 1
ATOM 1342 O O . GLY A 1 175 ? 6.885 15.706 6.202 1.00 56.09 175 GLY A O 1
ATOM 1343 N N . GLU A 1 176 ? 5.623 15.830 8.062 1.00 56.97 176 GLU A N 1
ATOM 1344 C CA . GLU A 1 176 ? 6.464 16.805 8.749 1.00 56.97 176 GLU A CA 1
ATOM 1345 C C . GLU A 1 176 ? 7.844 16.167 8.982 1.00 56.97 176 GLU A C 1
ATOM 1347 O O . GLU A 1 176 ? 7.915 14.949 9.167 1.00 56.97 176 GLU A O 1
ATOM 1352 N N . ASP A 1 177 ? 8.926 16.956 8.985 1.00 65.50 177 ASP A N 1
ATOM 1353 C CA . ASP A 1 177 ? 10.291 16.492 9.296 1.00 65.50 177 ASP A CA 1
ATOM 1354 C C . ASP A 1 177 ? 10.361 15.948 10.741 1.00 65.50 177 ASP A C 1
ATOM 1356 O O . ASP A 1 177 ? 10.795 16.607 11.688 1.00 65.50 177 ASP A O 1
ATOM 1360 N N . LYS A 1 178 ? 9.866 14.724 10.934 1.00 76.44 178 LYS A N 1
ATOM 1361 C CA . LYS A 1 178 ? 9.737 14.013 12.204 1.00 76.44 178 LYS A CA 1
ATOM 1362 C C . LYS A 1 178 ? 10.254 12.593 12.026 1.00 76.44 178 LYS A C 1
ATOM 1364 O O . LYS A 1 178 ? 9.918 11.899 11.069 1.00 76.44 178 LYS A O 1
ATOM 1369 N N . GLY A 1 179 ? 11.047 12.126 12.989 1.00 82.31 179 GLY A N 1
ATOM 1370 C CA . GLY A 1 179 ? 11.467 10.727 13.024 1.00 82.31 179 GLY A CA 1
ATOM 1371 C C . GLY A 1 179 ? 10.264 9.788 13.164 1.00 82.31 179 GLY A C 1
ATOM 1372 O O . GLY A 1 179 ? 9.314 10.105 13.881 1.00 82.31 179 GLY A O 1
ATOM 1373 N N . ILE A 1 180 ? 10.324 8.608 12.537 1.00 81.69 180 ILE A N 1
ATOM 1374 C CA . ILE A 1 180 ? 9.231 7.612 12.538 1.00 81.69 180 ILE A CA 1
ATOM 1375 C C . ILE A 1 180 ? 8.748 7.307 13.963 1.00 81.69 180 ILE A C 1
ATOM 1377 O O . ILE A 1 180 ? 7.548 7.288 14.217 1.00 81.69 180 ILE A O 1
ATOM 1381 N N . ALA A 1 181 ? 9.670 7.139 14.917 1.00 81.19 181 ALA A N 1
ATOM 1382 C CA . ALA A 1 181 ? 9.328 6.875 16.316 1.00 81.19 181 ALA A CA 1
ATOM 1383 C C . ALA A 1 181 ? 8.506 8.008 16.959 1.00 81.19 181 ALA A C 1
ATOM 1385 O O . ALA A 1 181 ? 7.602 7.748 17.755 1.00 81.19 181 ALA A O 1
ATOM 1386 N N . VAL A 1 182 ? 8.795 9.262 16.595 1.00 84.00 182 VAL A N 1
ATOM 1387 C CA . VAL A 1 182 ? 8.041 10.431 17.060 1.00 84.00 182 VAL A CA 1
ATOM 1388 C C . VAL A 1 182 ? 6.660 10.438 16.417 1.00 84.00 182 VAL A C 1
ATOM 1390 O O . VAL A 1 182 ? 5.673 10.514 17.138 1.00 84.00 182 VAL A O 1
ATOM 1393 N N . ALA A 1 183 ? 6.575 10.260 15.096 1.00 84.94 183 ALA A N 1
ATOM 1394 C CA . ALA A 1 183 ? 5.305 10.247 14.369 1.00 84.94 183 ALA A CA 1
ATOM 1395 C C . ALA A 1 183 ? 4.357 9.133 14.854 1.00 84.94 183 ALA A C 1
ATOM 1397 O O . ALA A 1 183 ? 3.197 9.398 15.176 1.00 84.94 183 ALA A O 1
ATOM 1398 N N . VAL A 1 184 ? 4.862 7.901 14.981 1.00 83.94 184 VAL A N 1
ATOM 1399 C CA . VAL A 1 184 ? 4.098 6.757 15.506 1.00 83.94 184 VAL A CA 1
ATOM 1400 C C . VAL A 1 184 ? 3.675 7.019 16.945 1.00 83.94 184 VAL A C 1
ATOM 1402 O O . VAL A 1 184 ? 2.520 6.789 17.298 1.00 83.94 184 VAL A O 1
ATOM 1405 N N . GLY A 1 185 ? 4.579 7.533 17.781 1.00 84.31 185 GLY A N 1
ATOM 1406 C CA . GLY A 1 185 ? 4.258 7.856 19.163 1.00 84.31 185 GLY A CA 1
ATOM 1407 C C . GLY A 1 185 ? 3.201 8.959 19.277 1.00 84.31 185 GLY A C 1
ATOM 1408 O O . GLY A 1 185 ? 2.292 8.853 20.096 1.00 84.31 185 GLY A O 1
ATOM 1409 N N . ASP A 1 186 ? 3.283 10.005 18.463 1.00 87.62 186 ASP A N 1
ATOM 1410 C CA . ASP A 1 186 ? 2.332 11.114 18.497 1.00 87.62 186 ASP A CA 1
ATOM 1411 C C . ASP A 1 186 ? 0.940 10.680 18.046 1.00 87.62 186 ASP A C 1
ATOM 1413 O O . ASP A 1 186 ? -0.053 11.106 18.635 1.00 87.62 186 ASP A O 1
ATOM 1417 N N . TRP A 1 187 ? 0.852 9.778 17.070 1.00 87.06 187 TRP A N 1
ATOM 1418 C CA . TRP A 1 187 ? -0.405 9.149 16.677 1.00 87.06 187 TRP A CA 1
ATOM 1419 C C . TRP A 1 187 ? -0.933 8.168 17.740 1.00 87.06 187 TRP A C 1
ATOM 1421 O O . TRP A 1 187 ? -2.120 8.194 18.093 1.00 87.06 187 TRP A O 1
ATOM 1431 N N . TYR A 1 188 ? -0.063 7.319 18.296 1.00 83.88 188 TYR A N 1
ATOM 1432 C CA . TYR A 1 188 ? -0.450 6.297 19.269 1.00 83.88 188 TYR A CA 1
ATOM 1433 C C . TYR A 1 188 ? -0.970 6.928 20.563 1.00 83.88 188 TYR A C 1
ATOM 1435 O O . TYR A 1 188 ? -2.065 6.599 21.016 1.00 83.88 188 TYR A O 1
ATOM 1443 N N . PHE A 1 189 ? -0.236 7.901 21.101 1.00 87.25 189 PHE A N 1
ATOM 1444 C CA . PHE A 1 189 ? -0.574 8.609 22.337 1.00 87.25 189 PHE A CA 1
ATOM 1445 C C . PHE A 1 189 ? -1.407 9.881 22.109 1.00 87.25 189 PHE A C 1
ATOM 1447 O O . PHE A 1 189 ? -1.678 10.605 23.059 1.00 87.25 189 PHE A O 1
ATOM 1454 N N . GLU A 1 190 ? -1.800 10.169 20.864 1.00 85.00 190 GLU A N 1
ATOM 1455 C CA . GLU A 1 190 ? -2.611 11.340 20.479 1.00 85.00 190 GLU A CA 1
ATOM 1456 C C . GLU A 1 190 ? -1.992 12.691 20.857 1.00 85.00 190 GLU A C 1
ATOM 1458 O O . GLU A 1 190 ? -2.692 13.680 21.063 1.00 85.00 190 GLU A O 1
ATOM 1463 N N . ARG A 1 191 ? -0.658 12.755 20.903 1.00 79.25 191 ARG A N 1
ATOM 1464 C CA . ARG A 1 191 ? 0.090 13.965 21.277 1.00 79.25 191 ARG A CA 1
ATOM 1465 C C . ARG A 1 191 ? 0.059 15.054 20.208 1.00 79.25 191 ARG A C 1
ATOM 1467 O O . ARG A 1 191 ? 0.346 16.202 20.525 1.00 79.25 191 ARG A O 1
ATOM 1474 N N . ALA A 1 192 ? -0.313 14.707 18.974 1.00 64.19 192 ALA A N 1
ATOM 1475 C CA . ALA A 1 192 ? -0.447 15.644 17.858 1.00 64.19 192 ALA A CA 1
ATOM 1476 C C . ALA A 1 192 ? -1.712 16.526 17.923 1.00 64.19 192 ALA A C 1
ATOM 1478 O O . ALA A 1 192 ? -1.869 17.418 17.096 1.00 64.19 192 ALA A O 1
ATOM 1479 N N . LYS A 1 193 ? -2.623 16.300 18.883 1.00 50.00 193 LYS A N 1
ATOM 1480 C CA . LYS A 1 193 ? -3.780 17.175 19.118 1.00 50.00 193 LYS A CA 1
ATOM 1481 C C . LYS A 1 193 ? -3.459 18.192 20.216 1.00 50.00 193 LYS A C 1
ATOM 1483 O O . LYS A 1 193 ? -3.729 17.940 21.390 1.00 50.00 193 LYS A O 1
ATOM 1488 N N . LYS A 1 194 ? -2.892 19.333 19.830 1.00 35.69 194 LYS A N 1
ATOM 1489 C CA . LYS A 1 194 ? -2.909 20.578 20.607 1.00 35.69 194 LYS A CA 1
ATOM 1490 C C . LYS A 1 194 ? -3.207 21.746 19.688 1.00 35.69 194 LYS A C 1
ATOM 1492 O O . LYS A 1 194 ? -2.613 21.769 18.592 1.00 35.69 194 LYS A O 1
#

Radius of gyration: 18.05 Å; chains: 1; bounding box: 41×40×60 Å

Foldseek 3Di:
DDDDAAADEDDPADPPDDVDPDPPRRQCSLLCLLFCQVVVVVVDDPSHAYEYERANPQADQDQAPVRDRQVLVVLVVVCVVVVCLVVFDPVQVVPDPPSVSSHNLSCNVVDPHHYHYHHDLAALCCCCRGHNDCVRPVVCLCVCCSPPVPDDPVRVVVSVVRSVVGQCDPVRDDDDPDDPVRVCCCSSVVVVPD

Organism: NCBI:txid109376